Protein AF-A0A395YP16-F1 (afdb_monomer_lite)

Structure (mmCIF, N/CA/C/O backbone):
data_AF-A0A395YP16-F1
#
_entry.id   AF-A0A395YP16-F1
#
loop_
_atom_site.group_PDB
_atom_site.id
_atom_site.type_symbol
_atom_site.label_atom_id
_atom_site.label_alt_id
_atom_site.label_comp_id
_atom_site.label_asym_id
_atom_site.label_entity_id
_atom_s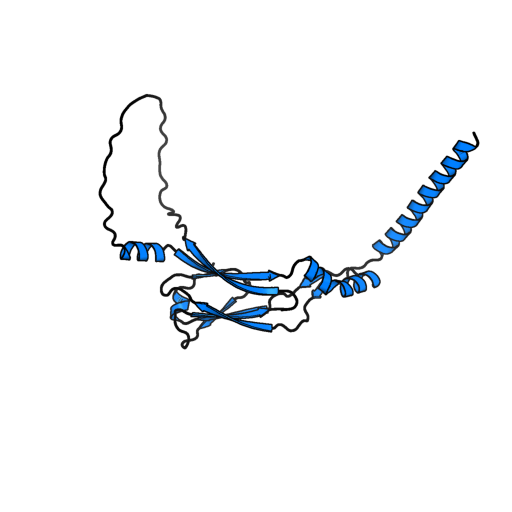ite.label_seq_id
_atom_site.pdbx_PDB_ins_code
_atom_site.Cartn_x
_atom_site.Cartn_y
_atom_site.Cartn_z
_atom_site.occupancy
_atom_site.B_iso_or_equiv
_atom_site.auth_seq_id
_atom_site.auth_comp_id
_atom_site.auth_asym_id
_atom_site.auth_atom_id
_atom_site.pdbx_PDB_model_num
ATOM 1 N N . MET A 1 1 ? -25.159 30.895 57.407 1.00 54.56 1 MET A N 1
ATOM 2 C CA . MET A 1 1 ? -24.993 29.422 57.426 1.00 54.56 1 MET A CA 1
ATOM 3 C C . MET A 1 1 ? -25.834 28.684 56.375 1.00 54.56 1 MET A C 1
ATOM 5 O O . MET A 1 1 ? -25.274 27.836 55.701 1.00 54.56 1 MET A O 1
ATOM 9 N N . LYS A 1 2 ? -27.115 29.026 56.134 1.00 61.47 2 LYS A N 1
ATOM 10 C CA . LYS A 1 2 ? -27.974 28.322 55.143 1.00 61.47 2 LYS A CA 1
ATOM 11 C C . LYS A 1 2 ? -27.458 28.297 53.686 1.00 61.47 2 LYS A C 1
ATOM 13 O O . LYS A 1 2 ? -27.645 27.297 53.008 1.00 61.47 2 LYS A O 1
ATOM 18 N N . LYS A 1 3 ? -26.783 29.354 53.208 1.00 63.97 3 LYS A N 1
ATOM 19 C CA . LYS A 1 3 ? -26.294 29.449 51.812 1.00 63.97 3 LYS A CA 1
ATOM 20 C C . LYS A 1 3 ? -25.174 28.446 51.475 1.00 63.97 3 LYS A C 1
ATOM 22 O O . LYS A 1 3 ? -25.151 27.916 50.372 1.00 63.97 3 LYS A O 1
ATOM 27 N N . TYR A 1 4 ? -24.292 28.145 52.430 1.00 78.38 4 TYR A N 1
ATOM 28 C CA . TYR A 1 4 ? -23.181 27.203 52.229 1.00 78.38 4 TYR A CA 1
ATOM 29 C C . TYR A 1 4 ? -23.637 25.739 52.238 1.00 78.38 4 TYR A C 1
ATOM 31 O O . TYR A 1 4 ? -23.080 24.929 51.509 1.00 78.38 4 TYR A O 1
ATOM 39 N N . GLY A 1 5 ? -24.696 25.412 52.990 1.00 82.44 5 GLY A N 1
ATOM 40 C CA . GLY A 1 5 ? -25.304 24.077 52.957 1.00 82.44 5 GLY A CA 1
ATOM 41 C C . GLY A 1 5 ? -25.955 23.753 51.609 1.00 82.44 5 GLY A C 1
ATOM 42 O O . GLY A 1 5 ? -25.817 22.639 51.120 1.00 82.44 5 GLY A O 1
ATOM 43 N N . ILE A 1 6 ? -26.596 24.741 50.971 1.00 85.38 6 ILE A N 1
ATOM 44 C CA . ILE A 1 6 ? -27.177 24.576 49.628 1.00 85.38 6 ILE A CA 1
ATOM 45 C C . ILE A 1 6 ? -26.069 24.354 48.586 1.00 85.38 6 ILE A C 1
ATOM 47 O O . ILE A 1 6 ? -26.180 23.444 47.773 1.00 85.38 6 ILE A O 1
ATOM 51 N N . MET A 1 7 ? -24.971 25.118 48.641 1.00 88.38 7 MET A N 1
ATOM 52 C CA . MET A 1 7 ? -23.831 24.923 47.730 1.00 88.38 7 MET A CA 1
ATOM 53 C C . MET A 1 7 ? -23.136 23.570 47.928 1.00 88.38 7 MET A C 1
ATOM 55 O O . MET A 1 7 ? -22.831 22.897 46.947 1.00 88.38 7 MET A O 1
ATOM 59 N N . ALA A 1 8 ? -22.937 23.135 49.176 1.00 89.00 8 ALA A N 1
ATOM 60 C CA . ALA A 1 8 ? -22.374 21.817 49.471 1.00 89.00 8 ALA A CA 1
ATOM 61 C C . ALA A 1 8 ? -23.270 20.677 48.956 1.00 89.00 8 ALA A C 1
ATOM 63 O O . ALA A 1 8 ? -22.765 19.698 48.413 1.00 89.00 8 ALA A O 1
ATOM 64 N N . ALA A 1 9 ? -24.594 20.822 49.068 1.00 90.31 9 ALA A N 1
ATOM 65 C CA . ALA A 1 9 ? -25.546 19.850 48.537 1.00 90.31 9 ALA A CA 1
ATOM 66 C C . ALA A 1 9 ? -25.518 19.781 47.000 1.00 90.31 9 ALA A C 1
ATOM 68 O O . ALA A 1 9 ? -25.504 18.686 46.443 1.00 90.31 9 ALA A O 1
ATOM 69 N N . VAL A 1 10 ? -25.452 20.927 46.310 1.00 92.38 10 VAL A N 1
ATOM 70 C CA . VAL A 1 10 ? -25.327 20.977 44.840 1.00 92.38 10 VAL A CA 1
ATOM 71 C C . VAL A 1 10 ? -24.003 20.359 44.378 1.00 92.38 10 VAL A C 1
ATOM 73 O O . VAL A 1 10 ? -23.989 19.588 43.422 1.00 92.38 10 VAL A O 1
ATOM 76 N N . PHE A 1 11 ? -22.902 20.629 45.084 1.00 91.81 11 PHE A N 1
ATOM 77 C CA . PHE A 1 11 ? -21.597 20.030 44.797 1.00 91.81 11 PHE A CA 1
ATOM 78 C C . PHE A 1 11 ? -21.602 18.504 44.979 1.00 91.81 11 PHE A C 1
ATOM 80 O O . PHE A 1 11 ? -21.163 17.772 44.092 1.00 91.81 11 PHE A O 1
ATOM 87 N N . ALA A 1 12 ? -22.155 18.013 46.092 1.00 90.00 12 ALA A N 1
ATOM 88 C CA . ALA A 1 12 ? -22.275 16.580 46.355 1.00 90.00 12 ALA A CA 1
ATOM 89 C C . ALA A 1 12 ? -23.179 15.873 45.330 1.00 90.00 12 ALA A C 1
ATOM 91 O O . ALA A 1 12 ? -22.850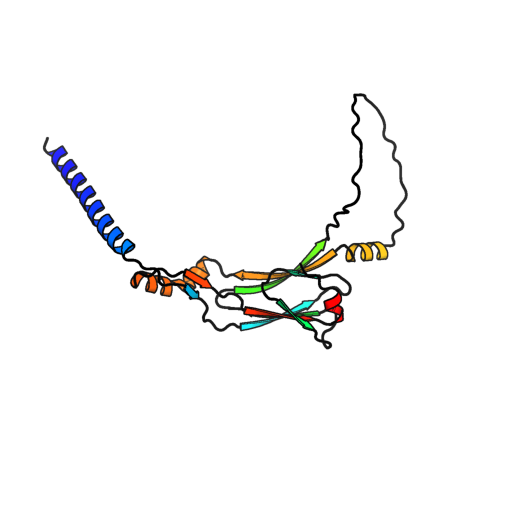 14.779 44.878 1.00 90.00 12 ALA A O 1
ATOM 92 N N . ALA A 1 13 ? -24.279 16.510 44.913 1.00 92.31 13 ALA A N 1
ATOM 93 C CA . ALA A 1 13 ? -25.136 15.997 43.846 1.00 92.31 13 ALA A CA 1
ATOM 94 C C . ALA A 1 13 ? -24.387 15.919 42.505 1.00 92.31 13 ALA A C 1
ATOM 96 O O . ALA A 1 13 ? -24.488 14.914 41.808 1.00 92.31 13 ALA A O 1
ATOM 97 N N . GLY A 1 14 ? -23.585 16.935 42.171 1.00 92.62 14 GLY A N 1
ATOM 98 C CA . GLY A 1 14 ? -22.733 16.922 40.980 1.00 92.62 14 GLY A CA 1
ATOM 99 C C . GLY A 1 14 ? -21.738 15.758 40.978 1.00 92.62 14 GLY A C 1
ATOM 100 O O . GLY A 1 14 ? -21.675 15.011 40.004 1.00 92.62 14 GLY A O 1
ATOM 101 N N . LEU A 1 15 ? -21.019 15.545 42.086 1.00 94.00 15 LEU A N 1
ATOM 102 C CA . LEU A 1 15 ? -20.099 14.409 42.233 1.00 94.00 15 LEU A CA 1
ATOM 103 C C . LEU A 1 15 ? -20.811 13.057 42.109 1.00 94.00 15 LEU A C 1
ATOM 105 O O . LEU A 1 15 ? -20.279 12.135 41.492 1.00 94.00 15 LEU A O 1
ATOM 109 N N . LEU A 1 16 ? -22.023 12.946 42.654 1.00 93.00 16 LEU A N 1
ATOM 110 C CA . LEU A 1 16 ? -22.832 11.737 42.547 1.00 93.00 16 LEU A CA 1
ATOM 111 C C . LEU A 1 16 ? -23.233 11.451 41.091 1.00 93.00 16 LEU A C 1
ATOM 113 O O . LEU A 1 16 ? -23.093 10.318 40.638 1.00 93.00 16 LEU A O 1
ATOM 117 N N . PHE A 1 17 ? -23.672 12.463 40.336 1.00 92.44 17 PHE A N 1
ATOM 118 C CA . PHE A 1 17 ? -24.022 12.288 38.923 1.00 92.44 17 PHE A CA 1
ATOM 119 C C . PHE A 1 17 ? -22.816 11.931 38.053 1.00 92.44 17 PHE A C 1
ATOM 121 O O . PHE A 1 17 ? -22.940 11.075 37.179 1.00 92.44 17 PHE A O 1
ATOM 128 N N . ILE A 1 18 ? -21.644 12.515 38.327 1.00 93.31 18 ILE A N 1
ATOM 129 C CA . ILE A 1 18 ? -20.394 12.122 37.662 1.00 93.31 18 ILE A CA 1
ATOM 130 C C . ILE A 1 18 ? -20.069 10.659 37.984 1.00 93.31 18 ILE A C 1
ATOM 132 O O . ILE A 1 18 ? -19.754 9.894 37.081 1.00 93.31 18 ILE A O 1
ATOM 136 N N . GLY A 1 19 ? -20.199 10.240 39.248 1.00 90.12 19 GLY A N 1
ATOM 137 C CA . GLY A 1 19 ? -19.952 8.856 39.659 1.00 90.12 19 GLY A CA 1
ATOM 138 C C . GLY A 1 19 ? -20.883 7.847 38.983 1.00 90.12 19 GLY A C 1
ATOM 139 O O . GLY A 1 19 ? -20.420 6.818 38.494 1.00 90.12 19 GLY A O 1
ATOM 140 N N . ILE A 1 20 ? -22.181 8.154 38.900 1.00 92.75 20 ILE A N 1
ATOM 141 C CA . ILE A 1 20 ? -23.169 7.298 38.224 1.00 92.75 20 ILE A CA 1
ATOM 142 C C . ILE A 1 20 ? -22.882 7.227 36.720 1.00 92.75 20 ILE A C 1
ATOM 144 O O . ILE A 1 20 ? -22.845 6.132 36.163 1.00 92.75 20 ILE A O 1
ATOM 148 N N . GLY A 1 21 ? -22.635 8.370 36.072 1.00 88.31 21 GLY A N 1
ATOM 149 C CA . GLY A 1 21 ? -22.316 8.420 34.644 1.00 88.31 21 GLY A CA 1
ATOM 150 C C . GLY A 1 21 ? -21.048 7.635 34.305 1.00 88.31 21 GLY A C 1
ATOM 151 O O . GLY A 1 21 ? -21.067 6.787 33.416 1.00 88.31 21 GLY A O 1
ATOM 152 N N . SER A 1 22 ? -19.975 7.846 35.071 1.00 88.25 22 SER A N 1
ATOM 153 C CA . SER A 1 22 ? -18.711 7.122 34.903 1.00 88.25 22 SER A CA 1
ATOM 154 C C . SER A 1 22 ? -18.855 5.622 35.166 1.00 88.25 22 SER A C 1
ATOM 156 O O . SER A 1 22 ? -18.270 4.823 34.442 1.00 88.25 22 SER A O 1
ATOM 158 N N . GLY A 1 23 ? -19.650 5.218 36.163 1.00 89.12 23 GLY A N 1
ATOM 159 C CA . GLY A 1 23 ? -19.902 3.806 36.459 1.00 89.12 23 GLY A CA 1
ATOM 160 C C . GLY A 1 23 ? -20.648 3.086 35.333 1.00 89.12 23 GLY A C 1
ATOM 161 O O . GLY A 1 23 ? -20.264 1.981 34.955 1.00 89.12 23 GLY A O 1
ATOM 162 N N . ILE A 1 24 ? -21.671 3.729 34.761 1.00 88.19 24 ILE A N 1
ATOM 163 C CA . ILE A 1 24 ? -22.418 3.191 33.614 1.00 88.19 24 ILE A CA 1
ATOM 164 C C . ILE A 1 24 ? -21.507 3.098 32.386 1.00 88.19 24 ILE A C 1
ATOM 166 O O . ILE A 1 24 ? -21.430 2.037 31.773 1.00 88.19 24 ILE A O 1
ATOM 170 N N . ALA A 1 25 ? -20.755 4.158 32.076 1.00 85.75 25 ALA A N 1
ATOM 171 C CA . ALA A 1 25 ? -19.824 4.161 30.948 1.00 85.75 25 ALA A CA 1
ATOM 172 C C . ALA A 1 25 ? -18.741 3.076 31.086 1.00 85.75 25 ALA A C 1
ATOM 174 O O . ALA A 1 25 ? -18.430 2.379 30.122 1.00 85.75 25 ALA A O 1
ATOM 175 N N . PHE A 1 26 ? -18.199 2.881 32.293 1.00 87.12 26 PHE A N 1
ATOM 176 C CA . PHE A 1 26 ? -17.221 1.827 32.562 1.00 87.12 26 PHE A CA 1
ATOM 177 C C . PHE A 1 26 ? -17.821 0.424 32.397 1.00 87.12 26 PHE A C 1
ATOM 179 O O . PHE A 1 26 ? -17.192 -0.451 31.801 1.00 87.12 26 PHE A O 1
ATOM 186 N N . ALA A 1 27 ? -19.045 0.198 32.880 1.00 87.06 27 ALA A N 1
ATOM 187 C CA . ALA A 1 27 ? -19.738 -1.077 32.706 1.00 87.06 27 ALA A CA 1
ATOM 188 C C . ALA A 1 27 ? -20.039 -1.373 31.225 1.00 87.06 27 ALA A C 1
ATOM 190 O O . ALA A 1 27 ? -19.884 -2.508 30.778 1.00 87.06 27 ALA A O 1
ATOM 191 N N . GLU A 1 28 ? -20.417 -0.360 30.443 1.00 84.75 28 GLU A N 1
ATOM 192 C CA . GLU A 1 28 ? -20.638 -0.518 29.005 1.00 84.75 28 GLU A CA 1
ATOM 193 C C . GLU A 1 28 ? -19.336 -0.793 28.254 1.00 84.75 28 GLU A C 1
ATOM 195 O O . GLU A 1 28 ? -19.279 -1.751 27.486 1.00 84.75 28 GLU A O 1
ATOM 200 N N . PHE A 1 29 ? -18.276 -0.024 28.508 1.00 83.44 29 PHE A N 1
ATOM 201 C CA . PHE A 1 29 ? -16.994 -0.198 27.823 1.00 83.44 29 PHE A CA 1
ATOM 202 C C . PHE A 1 29 ? -16.303 -1.521 28.188 1.00 83.44 29 PHE A C 1
ATOM 204 O O . PHE A 1 29 ? -15.783 -2.209 27.316 1.00 83.44 29 PHE A O 1
ATOM 211 N N . SER A 1 30 ? -16.350 -1.936 29.459 1.00 85.12 30 SER A N 1
ATOM 212 C CA . SER A 1 30 ? -15.769 -3.219 29.899 1.00 85.12 30 SER A CA 1
ATOM 213 C C . SER A 1 30 ? -16.495 -4.448 29.347 1.00 85.12 30 SER A C 1
ATOM 215 O O . SER A 1 30 ? -15.933 -5.540 29.353 1.00 85.12 30 SER A O 1
ATOM 217 N N . SER A 1 31 ? -17.723 -4.282 28.846 1.00 87.31 31 SER A N 1
ATOM 218 C CA . SER A 1 31 ? -18.476 -5.361 28.203 1.00 87.31 31 SER A CA 1
ATOM 219 C C . SER A 1 31 ? -18.080 -5.611 26.745 1.00 87.31 31 SER A C 1
ATOM 221 O O . SER A 1 31 ? -18.588 -6.556 26.137 1.00 87.31 31 SER A O 1
ATOM 223 N N . PHE A 1 32 ? -17.192 -4.787 26.175 1.00 90.50 32 PHE A N 1
ATOM 224 C CA . PHE A 1 32 ? -16.699 -5.011 24.824 1.00 90.50 32 PHE A CA 1
ATOM 225 C C . PHE A 1 32 ? -15.827 -6.262 24.759 1.00 90.50 32 PHE A C 1
ATOM 227 O O . PHE A 1 32 ? -15.012 -6.538 25.637 1.00 90.50 32 PHE A O 1
ATOM 234 N N . THR A 1 33 ? -15.987 -7.008 23.675 1.00 91.06 33 THR A N 1
ATOM 235 C CA . THR A 1 33 ? -15.194 -8.204 23.390 1.00 91.06 33 THR A CA 1
ATOM 236 C C . THR A 1 33 ? -14.433 -8.033 22.087 1.00 91.06 33 THR A C 1
ATOM 238 O O . THR A 1 33 ? -14.843 -7.281 21.201 1.00 91.06 33 THR A O 1
ATOM 241 N N . TYR A 1 34 ? -13.302 -8.721 21.963 1.00 87.00 34 TYR A N 1
ATOM 242 C CA . TYR A 1 34 ? -12.580 -8.751 20.700 1.00 87.00 34 TYR A CA 1
ATOM 243 C C . TYR A 1 34 ? -13.320 -9.655 19.709 1.00 87.00 34 TYR A C 1
ATOM 245 O O . TYR A 1 34 ? -13.587 -10.822 19.998 1.00 87.00 34 TYR A O 1
ATOM 253 N N . GLY A 1 35 ? -13.680 -9.094 18.557 1.00 83.81 35 GLY A N 1
ATOM 254 C CA . GLY A 1 35 ? -14.432 -9.758 17.497 1.00 83.81 35 GLY A CA 1
ATOM 255 C C . GLY A 1 35 ? -13.568 -10.570 16.529 1.00 83.81 35 GLY A C 1
ATOM 256 O O . GLY A 1 35 ? -14.119 -11.311 15.720 1.00 83.81 35 GLY A O 1
ATOM 257 N N . GLY A 1 36 ? -12.238 -10.471 16.627 1.00 85.69 36 GLY A N 1
ATOM 258 C CA . GLY A 1 36 ? -11.302 -11.091 15.690 1.00 85.69 36 GLY A CA 1
ATOM 259 C C . GLY A 1 36 ? -10.828 -10.130 14.600 1.00 85.69 36 GLY A C 1
ATOM 260 O O . GLY A 1 36 ? -11.028 -8.916 14.692 1.00 85.69 36 GLY A O 1
ATOM 261 N N . LYS A 1 37 ? -10.198 -10.697 13.568 1.00 81.38 37 LYS A N 1
ATOM 262 C CA . LYS A 1 37 ? -9.834 -9.976 12.346 1.00 81.38 37 LYS A CA 1
ATOM 263 C C . LYS A 1 37 ? -11.044 -9.879 11.424 1.00 81.38 37 LYS A C 1
ATOM 265 O O . LYS A 1 37 ? -11.690 -10.894 11.168 1.00 81.38 37 LYS A O 1
ATOM 270 N N . SER A 1 38 ? -11.325 -8.679 10.936 1.00 74.00 38 SER A N 1
ATOM 271 C CA . SER A 1 38 ? -12.277 -8.426 9.860 1.00 74.00 38 SER A CA 1
ATOM 272 C C . SER A 1 38 ? -11.511 -7.845 8.678 1.00 74.00 38 SER A C 1
ATOM 274 O O . SER A 1 38 ? -10.870 -6.803 8.801 1.00 74.00 38 SER A O 1
ATOM 276 N N . THR A 1 39 ? -11.548 -8.536 7.544 1.00 66.38 39 THR A N 1
ATOM 277 C CA . THR A 1 39 ? -10.986 -8.040 6.287 1.00 66.38 39 THR A CA 1
ATOM 278 C C . THR A 1 39 ? -12.019 -7.150 5.607 1.00 66.38 39 THR A C 1
ATOM 280 O O . THR A 1 39 ? -13.102 -7.609 5.234 1.00 66.38 39 THR A O 1
ATOM 283 N N . PHE A 1 40 ? -11.684 -5.876 5.459 1.00 64.94 40 PHE A N 1
ATOM 284 C CA . PHE A 1 40 ? -12.432 -4.908 4.677 1.00 64.94 40 PHE A CA 1
ATOM 285 C C . PHE A 1 40 ? -11.920 -4.897 3.248 1.00 64.94 40 PHE A C 1
ATOM 287 O O . PHE A 1 40 ? -10.728 -5.045 2.994 1.00 64.94 40 PHE A O 1
ATOM 294 N N . GLY A 1 41 ? -12.847 -4.739 2.309 1.00 54.22 41 GLY A N 1
ATOM 295 C CA . GLY A 1 41 ? -12.534 -4.869 0.893 1.00 54.22 41 GLY A CA 1
ATOM 296 C C . GLY A 1 41 ? -12.791 -6.249 0.308 1.00 54.22 41 GLY A C 1
ATOM 297 O O . GLY A 1 41 ? -12.123 -6.627 -0.639 1.00 54.22 41 GLY A O 1
ATOM 298 N N . ASN A 1 42 ? -13.876 -6.917 0.718 1.00 53.03 42 ASN A N 1
ATOM 299 C CA . ASN A 1 42 ? -14.558 -7.935 -0.112 1.00 53.03 42 ASN A CA 1
ATOM 300 C C . ASN A 1 42 ? -15.060 -7.383 -1.481 1.00 53.03 42 ASN A C 1
ATOM 302 O O . ASN A 1 42 ? -15.885 -8.012 -2.146 1.00 53.03 42 ASN A O 1
ATOM 306 N N . GLY A 1 43 ? -14.630 -6.180 -1.868 1.00 59.97 43 GLY A N 1
ATOM 307 C CA . GLY A 1 43 ? -14.961 -5.502 -3.108 1.00 59.97 43 GLY A CA 1
ATOM 308 C C . GLY A 1 43 ? -14.170 -6.117 -4.248 1.00 59.97 43 GLY A C 1
ATOM 309 O O . GLY A 1 43 ? -12.997 -6.439 -4.094 1.00 59.97 43 GLY A O 1
ATOM 310 N N . GLN A 1 44 ? -14.852 -6.324 -5.371 1.00 69.56 44 GLN A N 1
ATOM 311 C CA . GLN A 1 44 ? -14.274 -6.864 -6.595 1.00 69.56 44 GLN A CA 1
ATOM 312 C C . GLN A 1 44 ? -12.930 -6.196 -6.885 1.00 69.56 44 GLN A C 1
ATOM 314 O O . GLN A 1 44 ? -12.877 -4.996 -7.144 1.00 69.56 44 GLN A O 1
ATOM 319 N N . MET A 1 45 ? -11.864 -6.988 -6.845 1.00 84.88 45 MET A N 1
ATOM 320 C CA . MET A 1 45 ? -10.579 -6.544 -7.347 1.00 84.88 45 MET A CA 1
ATOM 321 C C . MET A 1 45 ? -10.713 -6.298 -8.847 1.00 84.88 45 MET A C 1
ATOM 323 O O . MET A 1 45 ? -11.286 -7.111 -9.581 1.00 84.88 45 MET A O 1
ATOM 327 N N . GLU A 1 46 ? -10.199 -5.164 -9.296 1.00 88.69 46 GLU A N 1
ATOM 328 C CA . GLU A 1 46 ? -10.146 -4.812 -10.704 1.00 88.69 46 GLU A CA 1
ATOM 329 C C . GLU A 1 46 ? -8.711 -4.915 -11.201 1.00 88.69 46 GLU A C 1
ATOM 331 O O . GLU A 1 46 ? -7.762 -4.561 -10.503 1.00 88.69 46 GLU A O 1
ATOM 336 N N . VAL A 1 47 ? -8.551 -5.394 -12.433 1.00 91.44 47 VAL A N 1
ATOM 337 C CA . VAL A 1 47 ? -7.255 -5.413 -13.110 1.00 91.44 47 VAL A CA 1
ATOM 338 C C . VAL A 1 47 ? -7.166 -4.188 -14.002 1.00 91.44 47 VAL A C 1
ATOM 340 O O . VAL A 1 47 ? -7.981 -4.011 -14.911 1.00 91.44 47 VAL A O 1
ATOM 343 N N . ARG A 1 48 ? -6.145 -3.362 -13.779 1.00 90.56 48 ARG A N 1
ATOM 344 C CA . ARG A 1 48 ? -5.816 -2.236 -14.654 1.00 90.56 48 ARG A CA 1
ATOM 345 C C . ARG A 1 48 ? -4.464 -2.440 -15.303 1.00 90.56 48 ARG A C 1
ATOM 347 O O . ARG A 1 48 ? -3.497 -2.842 -14.662 1.00 90.56 48 ARG A O 1
ATOM 354 N N . ARG A 1 49 ? -4.432 -2.132 -16.597 1.00 92.56 49 ARG A N 1
ATOM 355 C CA . ARG A 1 49 ? -3.256 -2.242 -17.449 1.00 92.56 49 ARG A CA 1
ATOM 356 C C . ARG A 1 49 ? -2.637 -0.866 -17.670 1.00 92.56 49 ARG A C 1
ATOM 358 O O . ARG A 1 49 ? -3.346 0.067 -18.048 1.00 92.56 49 ARG A O 1
ATOM 365 N N . PHE A 1 50 ? -1.333 -0.762 -17.452 1.00 90.19 50 PHE A N 1
ATOM 366 C CA . PHE A 1 50 ? -0.521 0.414 -17.745 1.00 90.19 50 PHE A CA 1
ATOM 367 C C . PHE A 1 50 ? 0.548 0.039 -18.763 1.00 90.19 50 PHE A C 1
ATOM 369 O O . PHE A 1 50 ? 1.138 -1.036 -18.676 1.00 90.19 50 PHE A O 1
ATOM 376 N N . GLU A 1 51 ? 0.786 0.922 -19.722 1.00 93.31 51 GLU A N 1
ATOM 377 C CA . GLU A 1 51 ? 1.855 0.781 -20.705 1.00 93.31 51 GLU A CA 1
ATOM 378 C C . GLU A 1 51 ? 2.838 1.919 -20.477 1.00 93.31 51 GLU A C 1
ATOM 380 O O . GLU A 1 51 ? 2.451 3.084 -20.541 1.00 93.31 51 GLU A O 1
ATOM 385 N N . GLU A 1 52 ? 4.087 1.574 -20.191 1.00 91.75 52 GLU A N 1
ATOM 386 C CA . GLU A 1 52 ? 5.143 2.537 -19.899 1.00 91.75 52 GLU A CA 1
ATOM 387 C C . GLU A 1 52 ? 6.339 2.306 -20.817 1.00 91.75 52 GLU A C 1
ATOM 389 O O . GLU A 1 52 ? 6.692 1.171 -21.155 1.00 91.75 52 GLU A O 1
ATOM 394 N N . GLU A 1 53 ? 6.974 3.404 -21.213 1.00 91.75 53 GLU A N 1
ATOM 395 C CA . GLU A 1 53 ? 8.171 3.383 -22.046 1.00 91.75 53 GLU A CA 1
ATOM 396 C C . GLU A 1 53 ? 9.428 3.407 -21.172 1.00 91.75 53 GLU A C 1
ATOM 398 O O . GLU A 1 53 ? 9.555 4.196 -20.226 1.00 91.75 53 GLU A O 1
ATOM 403 N N . ARG A 1 54 ? 10.402 2.571 -21.521 1.00 88.12 54 ARG A N 1
ATOM 404 C CA . ARG A 1 54 ? 11.727 2.538 -20.905 1.00 88.12 54 ARG A CA 1
ATOM 405 C C . ARG A 1 54 ? 12.794 2.975 -21.894 1.00 88.12 54 ARG A C 1
ATOM 407 O O . ARG A 1 54 ? 12.640 2.813 -23.103 1.00 88.12 54 ARG A O 1
ATOM 414 N N . THR A 1 55 ? 13.900 3.479 -21.372 1.00 86.38 55 THR A N 1
ATOM 415 C CA . THR A 1 55 ? 15.071 3.774 -22.198 1.00 86.38 55 THR A CA 1
ATOM 416 C C . THR A 1 55 ? 15.783 2.458 -22.543 1.00 86.38 55 THR A C 1
ATOM 418 O O . THR A 1 55 ? 16.182 1.731 -21.629 1.00 86.38 55 THR A O 1
ATOM 421 N N . PRO A 1 56 ? 15.945 2.102 -23.834 1.00 81.62 56 PRO A N 1
ATOM 422 C CA . PRO A 1 56 ? 16.722 0.930 -24.230 1.00 81.62 56 PRO A CA 1
ATOM 423 C C . PRO A 1 56 ? 18.154 1.005 -23.699 1.00 81.62 56 PRO A C 1
ATOM 425 O O . PRO A 1 56 ? 18.710 2.091 -23.554 1.00 81.62 56 PRO A O 1
ATOM 428 N N . ASP A 1 57 ? 18.746 -0.153 -23.415 1.00 82.19 57 ASP A N 1
ATOM 429 C CA . ASP A 1 57 ? 20.127 -0.295 -22.933 1.00 82.19 57 ASP A CA 1
ATOM 430 C C . ASP A 1 57 ? 20.448 0.377 -21.582 1.00 82.19 57 ASP A C 1
ATOM 432 O O . ASP A 1 57 ? 21.595 0.346 -21.134 1.00 82.19 57 ASP A O 1
ATOM 436 N N . MET A 1 58 ? 19.444 0.938 -20.905 1.00 83.88 58 MET A N 1
ATOM 437 C CA . MET A 1 58 ? 19.561 1.506 -19.568 1.00 83.88 58 MET A CA 1
ATOM 438 C C . MET A 1 58 ? 19.081 0.498 -18.526 1.00 83.88 58 MET A C 1
ATOM 440 O O . MET A 1 58 ? 18.054 -0.164 -18.703 1.00 83.88 58 MET A O 1
ATOM 444 N N . ALA A 1 59 ? 19.822 0.375 -17.424 1.00 86.88 59 ALA A N 1
ATOM 445 C CA . ALA A 1 59 ? 19.370 -0.426 -16.297 1.00 86.88 59 ALA A CA 1
ATOM 446 C C . ALA A 1 59 ? 18.089 0.166 -15.702 1.00 86.88 59 ALA A C 1
ATOM 448 O O . ALA A 1 59 ? 17.928 1.385 -15.646 1.00 86.88 59 ALA A O 1
ATOM 449 N N . PHE A 1 60 ? 17.196 -0.691 -15.220 1.00 90.44 60 PHE A N 1
ATOM 450 C CA . PHE A 1 60 ? 15.991 -0.240 -14.540 1.00 90.44 60 PHE A CA 1
ATOM 451 C C . PHE A 1 60 ? 15.628 -1.159 -13.381 1.00 90.44 60 PHE A C 1
ATOM 453 O O . PHE A 1 60 ? 16.029 -2.326 -13.325 1.00 90.44 60 PHE A O 1
ATOM 460 N N . ARG A 1 61 ? 14.835 -0.627 -12.457 1.00 88.50 61 ARG A N 1
ATOM 461 C CA . ARG A 1 61 ? 14.279 -1.379 -11.337 1.00 88.50 61 ARG A CA 1
ATOM 462 C C . ARG A 1 61 ? 12.796 -1.093 -11.162 1.00 88.50 61 ARG A C 1
ATOM 464 O O . ARG A 1 61 ? 12.304 -0.007 -11.474 1.00 88.50 61 ARG A O 1
ATOM 471 N N . LEU A 1 62 ? 12.105 -2.090 -10.627 1.00 87.94 62 LEU A N 1
ATOM 472 C CA . LEU A 1 62 ? 10.716 -1.987 -10.205 1.00 87.94 62 LEU A CA 1
ATOM 473 C C . LEU A 1 62 ? 10.719 -1.733 -8.701 1.00 87.94 62 LEU A C 1
ATOM 475 O O . LEU A 1 62 ? 11.147 -2.596 -7.936 1.00 87.94 62 LEU A O 1
ATOM 479 N N . ASP A 1 63 ? 10.306 -0.538 -8.290 1.00 83.50 63 ASP A N 1
ATOM 480 C CA . ASP A 1 63 ? 10.289 -0.153 -6.883 1.00 83.50 63 ASP A CA 1
ATOM 481 C C . ASP A 1 63 ? 8.872 -0.212 -6.317 1.00 83.50 63 ASP A C 1
ATOM 483 O O . ASP A 1 63 ? 7.901 0.187 -6.963 1.00 83.50 63 ASP A O 1
ATOM 487 N N . ARG A 1 64 ? 8.804 -0.684 -5.069 1.00 67.62 64 ARG A N 1
ATOM 488 C CA . ARG A 1 64 ? 7.604 -0.764 -4.236 1.00 67.62 64 ARG A CA 1
ATOM 489 C C . ARG A 1 64 ? 6.458 -1.586 -4.840 1.00 67.62 64 ARG A C 1
ATOM 491 O O . ARG A 1 64 ? 5.536 -1.051 -5.430 1.00 67.62 64 ARG A O 1
ATOM 498 N N . TYR A 1 65 ? 6.470 -2.891 -4.573 1.00 63.38 65 TYR A N 1
ATOM 499 C CA . TYR A 1 65 ? 5.273 -3.728 -4.406 1.00 63.38 65 TYR A CA 1
ATOM 500 C C . TYR A 1 65 ? 5.696 -5.093 -3.847 1.00 63.38 65 TYR A C 1
ATOM 502 O O . TYR A 1 65 ? 6.725 -5.635 -4.253 1.00 63.38 65 TYR A O 1
ATOM 510 N N . ARG A 1 66 ? 4.934 -5.679 -2.916 1.00 61.78 66 ARG A N 1
ATOM 511 C CA . ARG A 1 66 ? 5.185 -7.064 -2.476 1.00 61.78 66 ARG A CA 1
ATOM 512 C C . ARG A 1 66 ? 4.544 -8.014 -3.490 1.00 61.78 66 ARG A C 1
ATOM 514 O O . ARG A 1 66 ? 3.351 -7.911 -3.727 1.00 61.78 66 ARG A O 1
ATOM 521 N N . ASN A 1 67 ? 5.315 -8.967 -4.018 1.00 70.12 67 ASN A N 1
ATOM 522 C CA . ASN A 1 67 ? 4.878 -9.987 -4.992 1.00 70.12 67 ASN A CA 1
ATOM 523 C C . ASN A 1 67 ? 4.662 -9.451 -6.422 1.00 70.12 67 ASN A C 1
ATOM 525 O O . ASN A 1 67 ? 3.543 -9.409 -6.933 1.00 70.12 67 ASN A O 1
ATOM 529 N N . ILE A 1 68 ? 5.759 -9.052 -7.068 1.00 83.31 68 ILE A N 1
ATOM 530 C CA . ILE A 1 68 ? 5.798 -8.758 -8.506 1.00 83.31 68 ILE A CA 1
ATOM 531 C C . ILE A 1 68 ? 6.082 -10.054 -9.262 1.00 83.31 68 ILE A C 1
ATOM 533 O O . ILE A 1 68 ? 7.144 -10.647 -9.072 1.00 83.31 68 ILE A O 1
ATOM 537 N N . ASP A 1 69 ? 5.184 -10.446 -10.161 1.00 89.50 69 ASP A N 1
ATOM 538 C CA . ASP A 1 69 ? 5.451 -11.513 -11.122 1.00 89.50 69 ASP A CA 1
ATOM 539 C C . ASP A 1 69 ? 5.940 -10.917 -12.442 1.00 89.50 69 ASP A C 1
ATOM 541 O O . ASP A 1 69 ? 5.237 -10.154 -13.101 1.00 89.50 69 ASP A O 1
ATOM 545 N N . VAL A 1 70 ? 7.158 -11.273 -12.843 1.00 89.56 70 VAL A N 1
ATOM 546 C CA . VAL A 1 70 ? 7.737 -10.848 -14.122 1.00 89.56 70 VAL A CA 1
ATOM 547 C C . VAL A 1 70 ? 7.493 -11.927 -15.171 1.00 89.56 70 VAL A C 1
ATOM 549 O O . VAL A 1 70 ? 7.910 -13.074 -14.998 1.00 89.56 70 VAL A O 1
ATOM 552 N N . VAL A 1 71 ? 6.844 -11.549 -16.270 1.00 92.75 71 VAL A N 1
ATOM 553 C CA . VAL A 1 71 ? 6.524 -12.424 -17.400 1.00 92.75 71 VAL A CA 1
ATOM 554 C C . VAL A 1 71 ? 7.260 -11.933 -18.641 1.00 92.75 71 VAL A C 1
ATOM 556 O O . VAL A 1 71 ? 7.223 -10.755 -18.986 1.00 92.75 71 VAL A O 1
ATOM 559 N N . GLU A 1 72 ? 7.942 -12.850 -19.319 1.00 92.00 72 GLU A N 1
ATOM 560 C CA . GLU A 1 72 ? 8.598 -12.561 -20.591 1.00 92.00 72 GLU A CA 1
ATOM 561 C C . GLU A 1 72 ? 7.594 -12.697 -21.742 1.00 92.00 72 GLU A C 1
ATOM 563 O O . GLU A 1 72 ? 6.908 -13.714 -21.851 1.00 92.00 72 GLU A O 1
ATOM 568 N N . ASP A 1 73 ? 7.518 -11.686 -22.604 1.00 91.81 73 ASP A N 1
ATOM 569 C CA . ASP A 1 73 ? 6.719 -11.698 -23.830 1.00 91.81 73 ASP A CA 1
ATOM 570 C C . ASP A 1 73 ? 7.604 -11.311 -25.020 1.00 91.81 73 ASP A C 1
ATOM 572 O O . ASP A 1 73 ? 8.048 -10.169 -25.150 1.00 91.81 73 ASP A O 1
ATOM 576 N N . GLU A 1 74 ? 7.866 -12.279 -25.900 1.00 90.19 74 GLU A N 1
ATOM 577 C CA . GLU A 1 74 ? 8.690 -12.100 -27.103 1.00 90.19 74 GLU A CA 1
ATOM 578 C C . GLU A 1 74 ? 8.079 -11.110 -28.109 1.00 90.19 74 GLU A C 1
ATOM 580 O O . GLU A 1 74 ? 8.788 -10.599 -28.975 1.00 90.19 74 GLU A O 1
ATOM 585 N N . ASN A 1 75 ? 6.777 -10.821 -28.006 1.00 89.50 75 ASN A N 1
ATOM 586 C CA . ASN A 1 75 ? 6.087 -9.897 -28.907 1.00 89.50 75 ASN A CA 1
ATOM 587 C C . ASN A 1 75 ? 6.187 -8.436 -28.453 1.00 89.50 75 ASN A C 1
ATOM 589 O O . ASN A 1 75 ? 5.791 -7.540 -29.206 1.00 89.50 75 ASN A O 1
ATOM 593 N N . LEU A 1 76 ? 6.680 -8.180 -27.238 1.00 89.06 76 LEU A N 1
ATOM 594 C CA . LEU A 1 76 ? 6.860 -6.824 -26.737 1.00 89.06 76 LEU A CA 1
ATOM 595 C C . LEU A 1 76 ? 8.199 -6.246 -27.201 1.00 89.06 76 LEU A C 1
ATOM 597 O O . LEU A 1 76 ? 9.228 -6.924 -27.144 1.00 89.06 76 LEU A O 1
ATOM 601 N N . PRO A 1 77 ? 8.219 -4.981 -27.649 1.00 88.81 77 PRO A N 1
ATOM 602 C CA . PRO A 1 77 ? 9.467 -4.323 -27.985 1.00 88.81 77 PRO A CA 1
ATOM 603 C C . PRO A 1 77 ? 10.265 -4.022 -26.706 1.00 88.81 77 PRO A C 1
ATOM 605 O O . PRO A 1 77 ? 9.712 -3.856 -25.618 1.00 88.81 77 PRO A O 1
ATOM 608 N N . ALA A 1 78 ? 11.592 -3.972 -26.830 1.00 88.06 78 ALA A N 1
ATOM 609 C CA . ALA A 1 78 ? 12.498 -3.833 -25.689 1.00 88.06 78 ALA A CA 1
ATOM 610 C C . ALA A 1 78 ? 12.458 -2.458 -25.006 1.00 88.06 78 ALA A C 1
ATOM 612 O O . ALA A 1 78 ? 13.107 -2.276 -23.983 1.00 88.06 78 ALA A O 1
ATOM 613 N N . ASP A 1 79 ? 11.726 -1.497 -25.553 1.00 89.75 79 ASP A N 1
ATOM 614 C CA . ASP A 1 79 ? 11.489 -0.164 -25.004 1.00 89.75 79 ASP A CA 1
ATOM 615 C C . ASP A 1 79 ? 10.150 -0.059 -24.255 1.00 89.75 79 ASP A C 1
ATOM 617 O O . ASP A 1 79 ? 9.820 1.017 -23.766 1.00 89.75 79 ASP A O 1
ATOM 621 N N . LYS A 1 80 ? 9.379 -1.149 -24.123 1.00 91.38 80 LYS A N 1
ATOM 622 C CA . LYS A 1 80 ? 8.068 -1.129 -23.460 1.00 91.38 80 LYS A CA 1
ATOM 623 C C . LYS A 1 80 ? 7.954 -2.106 -22.304 1.00 91.38 80 LYS A C 1
ATOM 625 O O . LYS A 1 80 ? 8.429 -3.239 -22.364 1.00 91.38 80 LYS A O 1
ATOM 630 N N . LEU A 1 81 ? 7.241 -1.658 -21.277 1.00 91.19 81 LEU A N 1
ATOM 631 C CA . LEU A 1 81 ? 6.818 -2.444 -20.127 1.00 91.19 81 LEU A CA 1
ATOM 632 C C . LEU A 1 81 ? 5.299 -2.361 -20.000 1.00 91.19 81 LEU A C 1
ATOM 634 O O . LEU A 1 81 ? 4.709 -1.290 -20.153 1.00 91.19 81 LEU A O 1
ATOM 638 N N . ILE A 1 82 ? 4.663 -3.492 -19.706 1.00 93.12 82 ILE A N 1
ATOM 639 C CA . ILE A 1 82 ? 3.223 -3.547 -19.458 1.00 93.12 82 ILE A CA 1
ATOM 640 C C . ILE A 1 82 ? 2.989 -4.022 -18.036 1.00 93.12 82 ILE A C 1
ATOM 642 O O . ILE A 1 82 ? 3.416 -5.111 -17.668 1.00 93.12 82 ILE A O 1
ATOM 646 N N . PHE A 1 83 ? 2.273 -3.226 -17.255 1.00 91.31 83 PHE A N 1
ATOM 647 C CA . PHE A 1 83 ? 1.929 -3.540 -15.877 1.00 91.31 83 PHE A CA 1
ATOM 648 C C . PHE A 1 83 ? 0.452 -3.893 -15.801 1.00 91.31 83 PHE A C 1
ATOM 650 O O . PHE A 1 83 ? -0.399 -3.075 -16.139 1.00 91.31 83 PHE A O 1
ATOM 657 N N . GLU A 1 84 ? 0.140 -5.094 -15.335 1.00 92.44 84 GLU A N 1
ATOM 658 C CA . GLU A 1 84 ? -1.208 -5.496 -14.951 1.00 92.44 84 GLU A CA 1
ATOM 659 C C . GLU A 1 84 ? -1.277 -5.541 -13.429 1.00 92.44 84 GLU A C 1
ATOM 661 O O . GLU A 1 84 ? -0.630 -6.368 -12.786 1.00 92.44 84 GLU A O 1
ATOM 666 N N . ILE A 1 85 ? -2.035 -4.607 -12.860 1.00 90.12 85 ILE A N 1
ATOM 667 C CA . ILE A 1 85 ? -2.159 -4.414 -11.418 1.00 90.12 85 ILE A CA 1
ATOM 668 C C . ILE A 1 85 ? -3.584 -4.770 -11.021 1.00 90.12 85 ILE A C 1
ATOM 670 O O . ILE A 1 85 ? -4.533 -4.142 -11.491 1.00 90.12 85 ILE A O 1
ATOM 674 N N . GLU A 1 86 ? -3.724 -5.770 -10.160 1.00 89.88 86 GLU A N 1
ATOM 675 C CA . GLU A 1 86 ? -4.972 -6.092 -9.480 1.00 89.88 86 GLU A CA 1
ATOM 676 C C . GLU A 1 86 ? -5.093 -5.239 -8.210 1.00 89.88 86 GLU A C 1
ATOM 678 O O . GLU A 1 86 ? -4.228 -5.289 -7.333 1.00 89.88 86 GLU A O 1
ATOM 683 N N . TYR A 1 87 ? -6.146 -4.432 -8.101 1.00 87.25 87 TYR A N 1
ATOM 684 C CA . TYR A 1 87 ? -6.327 -3.490 -6.994 1.00 87.25 87 TYR A CA 1
ATOM 685 C C . TYR A 1 87 ? -7.797 -3.321 -6.625 1.00 87.25 87 TYR A C 1
ATOM 687 O O . TYR A 1 87 ? -8.693 -3.630 -7.412 1.00 87.25 87 TYR A O 1
ATOM 695 N N . ASN A 1 88 ? -8.042 -2.786 -5.431 1.00 85.00 88 ASN A N 1
ATOM 696 C CA . ASN A 1 88 ? -9.382 -2.444 -4.985 1.00 85.00 88 ASN A CA 1
ATOM 697 C C . ASN A 1 88 ? -9.697 -0.957 -5.278 1.00 85.00 88 ASN A C 1
ATOM 699 O O . ASN A 1 88 ? -9.217 -0.079 -4.547 1.00 85.00 88 ASN A O 1
ATOM 703 N N . PRO A 1 89 ? -10.529 -0.639 -6.294 1.00 82.44 89 PRO A N 1
ATOM 704 C CA . PRO A 1 89 ? -10.854 0.746 -6.661 1.00 82.44 89 PRO A CA 1
ATOM 705 C C . PRO A 1 89 ? -11.659 1.490 -5.583 1.00 82.44 89 PRO A C 1
ATOM 707 O O . PRO A 1 89 ? -11.775 2.722 -5.603 1.00 82.44 89 PRO A O 1
ATOM 710 N N . GLU A 1 90 ? -12.225 0.768 -4.613 1.00 78.25 90 GLU A N 1
ATOM 711 C CA . GLU A 1 90 ? -12.892 1.374 -3.467 1.00 78.25 90 GLU A CA 1
ATOM 712 C C . GLU A 1 90 ? -11.901 2.147 -2.588 1.00 78.25 90 GLU A C 1
ATOM 714 O O . GLU A 1 90 ? -12.276 3.188 -2.047 1.00 78.25 90 GLU A O 1
ATOM 719 N N . PHE A 1 91 ? -10.635 1.720 -2.517 1.00 76.75 91 PHE A N 1
ATOM 720 C CA . PHE A 1 91 ? -9.670 2.239 -1.543 1.00 76.75 91 PHE A CA 1
ATOM 721 C C . PHE A 1 91 ? -8.408 2.853 -2.146 1.00 76.75 91 PHE A C 1
ATOM 723 O O . PHE A 1 91 ? -7.813 3.731 -1.517 1.00 76.75 91 PHE A O 1
ATOM 730 N N . VAL A 1 92 ? -7.994 2.431 -3.342 1.00 81.44 92 VAL A N 1
ATOM 731 C CA . VAL A 1 92 ? -6.743 2.894 -3.948 1.00 81.44 92 VAL A CA 1
ATOM 732 C C . VAL A 1 92 ? -6.875 3.101 -5.449 1.00 81.44 92 VAL A C 1
ATOM 734 O O . VAL A 1 92 ? -7.607 2.389 -6.133 1.00 81.44 92 VAL A O 1
ATOM 737 N N . GLU A 1 93 ? -6.132 4.073 -5.971 1.00 85.56 93 GLU A N 1
ATOM 738 C CA . GLU A 1 93 ? -5.894 4.207 -7.404 1.00 85.56 93 GLU A CA 1
ATOM 739 C C . GLU A 1 93 ? -4.398 4.012 -7.691 1.00 85.56 93 GLU A C 1
ATOM 741 O O . GLU A 1 93 ? -3.586 4.836 -7.258 1.00 85.56 93 GLU A O 1
ATOM 746 N N . PRO A 1 94 ? -3.998 2.942 -8.407 1.00 86.94 94 PRO A N 1
ATOM 747 C CA . PRO A 1 94 ? -2.597 2.725 -8.731 1.00 86.94 94 PRO A CA 1
ATOM 748 C C . PRO A 1 94 ? -2.097 3.773 -9.720 1.00 86.94 94 PRO A C 1
ATOM 750 O O . PRO A 1 94 ? -2.781 4.122 -10.690 1.00 86.94 94 PRO A O 1
ATOM 753 N N . ARG A 1 95 ? -0.864 4.228 -9.500 1.00 85.31 95 ARG A N 1
ATOM 754 C CA . ARG A 1 95 ? -0.141 5.100 -10.424 1.00 85.31 95 ARG A CA 1
ATOM 755 C C . ARG A 1 95 ? 1.300 4.638 -10.551 1.00 85.31 95 ARG A C 1
ATOM 757 O O . ARG A 1 95 ? 1.920 4.289 -9.555 1.00 85.31 95 ARG A O 1
ATOM 764 N N . ILE A 1 96 ? 1.830 4.681 -11.766 1.00 87.88 96 ILE A N 1
ATOM 765 C CA . ILE A 1 96 ? 3.244 4.427 -12.023 1.00 87.88 96 ILE A CA 1
ATOM 766 C C . ILE A 1 96 ? 3.920 5.777 -12.216 1.00 87.88 96 ILE A C 1
ATOM 768 O O . ILE A 1 96 ? 3.456 6.612 -12.993 1.00 87.88 96 ILE A O 1
ATOM 772 N N . GLU A 1 97 ? 4.983 6.017 -11.460 1.00 87.06 97 GLU A N 1
ATOM 773 C CA . GLU A 1 97 ? 5.863 7.156 -11.671 1.00 87.06 97 GLU A CA 1
ATOM 774 C C . GLU A 1 97 ? 7.229 6.656 -12.119 1.00 87.06 97 GLU A C 1
ATOM 776 O O . GLU A 1 97 ? 7.849 5.810 -11.476 1.00 87.06 97 GLU A O 1
ATOM 781 N N . LYS A 1 98 ? 7.682 7.202 -13.244 1.00 90.44 98 LYS A N 1
ATOM 782 C CA . LYS A 1 98 ? 9.003 6.960 -13.799 1.00 90.44 98 LYS A CA 1
ATOM 783 C C . LYS A 1 98 ? 9.919 8.111 -13.417 1.00 90.44 98 LYS A C 1
ATOM 785 O O . LYS A 1 98 ? 9.618 9.270 -13.705 1.00 90.44 98 LYS A O 1
ATOM 790 N N . TYR A 1 99 ? 11.053 7.786 -12.819 1.00 86.56 99 TYR A N 1
ATOM 791 C CA . TYR A 1 99 ? 12.126 8.741 -12.590 1.00 86.56 99 TYR A CA 1
ATOM 792 C C . TYR A 1 99 ? 13.485 8.056 -12.718 1.00 86.56 99 TYR A C 1
ATOM 794 O O . TYR A 1 99 ? 13.576 6.854 -12.955 1.00 86.56 99 TYR A O 1
ATOM 802 N N . THR A 1 100 ? 14.548 8.841 -12.635 1.00 86.31 100 THR A N 1
ATOM 803 C CA . THR A 1 100 ? 15.905 8.403 -12.937 1.00 86.31 100 THR A CA 1
ATOM 804 C C . THR A 1 100 ? 16.783 8.657 -11.716 1.00 86.31 100 THR A C 1
ATOM 806 O O . THR A 1 100 ? 16.777 9.771 -11.195 1.00 86.31 100 THR A O 1
ATOM 809 N N . GLU A 1 101 ? 17.507 7.642 -11.247 1.00 82.75 101 GLU A N 1
ATOM 810 C CA . GLU A 1 101 ? 18.435 7.745 -10.112 1.00 82.75 101 GLU A CA 1
ATOM 811 C C . GLU A 1 101 ? 19.876 7.527 -10.575 1.00 82.75 101 GLU A C 1
ATOM 813 O O . GLU A 1 101 ? 20.151 6.622 -11.364 1.00 82.75 101 GLU A O 1
ATOM 818 N N . GLU A 1 102 ? 20.797 8.348 -10.068 1.00 77.75 102 GLU A N 1
ATOM 819 C CA . GLU A 1 102 ? 22.232 8.095 -10.190 1.00 77.75 102 GLU A CA 1
ATOM 820 C C . GLU A 1 102 ? 22.632 7.022 -9.169 1.00 77.75 102 GLU A C 1
ATOM 822 O O . GLU A 1 102 ? 22.277 7.079 -7.992 1.00 77.75 102 GLU A O 1
ATOM 827 N N . ILE A 1 103 ? 23.346 6.010 -9.640 1.00 66.88 103 ILE A N 1
ATOM 828 C CA . ILE A 1 103 ? 2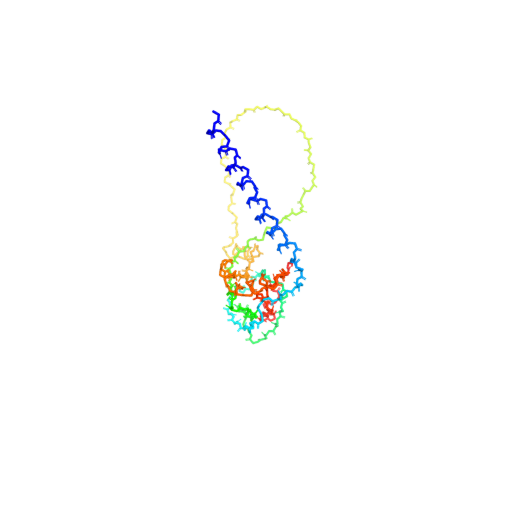3.862 4.911 -8.837 1.00 66.88 103 ILE A CA 1
ATOM 829 C C . ILE A 1 103 ? 25.112 5.443 -8.134 1.00 66.88 103 ILE A C 1
ATOM 831 O O . ILE A 1 103 ? 26.150 5.618 -8.770 1.00 66.88 103 ILE A O 1
ATOM 835 N N . GLU A 1 104 ? 25.023 5.706 -6.828 1.00 57.94 104 GLU A N 1
ATOM 836 C CA . GLU A 1 104 ? 26.201 5.993 -6.004 1.00 57.94 104 GLU A CA 1
ATOM 837 C C . GLU A 1 104 ? 27.069 4.729 -5.924 1.00 57.94 104 GLU A C 1
ATOM 839 O O . GLU A 1 104 ? 26.788 3.793 -5.171 1.00 57.94 104 GLU A O 1
ATOM 844 N N . ILE A 1 105 ? 28.116 4.678 -6.744 1.00 53.16 105 ILE A N 1
ATOM 845 C CA . ILE A 1 105 ? 29.152 3.654 -6.652 1.00 53.16 105 ILE A CA 1
ATOM 846 C C . ILE A 1 105 ? 30.051 4.069 -5.484 1.00 53.16 105 ILE A C 1
ATOM 848 O O . ILE A 1 105 ? 30.871 4.975 -5.610 1.00 53.16 105 ILE A O 1
ATOM 852 N N . PHE A 1 106 ? 29.857 3.455 -4.315 1.00 44.72 106 PHE A N 1
ATOM 853 C CA . PHE A 1 106 ? 30.845 3.536 -3.243 1.00 44.72 106 PHE A CA 1
ATOM 854 C C . PHE A 1 106 ? 32.045 2.693 -3.677 1.00 44.72 106 PHE A C 1
ATOM 856 O O . PHE A 1 106 ? 31.996 1.466 -3.601 1.00 44.72 106 PHE A O 1
ATOM 863 N N . ASP A 1 107 ? 33.100 3.343 -4.162 1.00 42.34 107 ASP A N 1
ATOM 864 C CA . ASP A 1 107 ? 34.386 2.686 -4.379 1.00 42.34 107 ASP A CA 1
ATOM 865 C C . ASP A 1 107 ? 34.949 2.259 -3.010 1.00 42.34 107 ASP A C 1
ATOM 867 O O . ASP A 1 107 ? 35.547 3.044 -2.274 1.00 42.34 107 ASP A O 1
ATOM 871 N N . GLU A 1 108 ? 34.717 1.002 -2.629 1.00 45.50 108 GLU A N 1
ATOM 872 C CA . GLU A 1 108 ? 35.327 0.354 -1.461 1.00 45.50 108 GLU A CA 1
ATOM 873 C C . GLU A 1 108 ? 36.797 -0.026 -1.739 1.00 45.50 108 GLU A C 1
ATOM 875 O O . GLU A 1 108 ? 37.186 -1.168 -1.543 1.00 45.50 108 GLU A O 1
ATOM 880 N N . GLU A 1 109 ? 37.654 0.906 -2.166 1.00 43.88 109 GLU A N 1
ATOM 881 C CA . GLU A 1 109 ? 39.115 0.709 -2.122 1.00 43.88 109 GLU A CA 1
ATOM 882 C C . GLU A 1 109 ? 39.859 2.040 -1.906 1.00 43.88 109 GLU A C 1
ATOM 884 O O . GLU A 1 109 ? 40.187 2.726 -2.862 1.00 43.88 109 GLU A O 1
ATOM 889 N N . GLU A 1 110 ? 40.153 2.401 -0.646 1.00 38.19 110 GLU A N 1
ATOM 890 C CA . GLU A 1 110 ? 41.547 2.539 -0.172 1.00 38.19 110 GLU A CA 1
ATOM 891 C C . GLU A 1 110 ? 41.608 2.739 1.358 1.00 38.19 110 GLU A C 1
ATOM 893 O O . GLU A 1 110 ? 41.504 3.834 1.911 1.00 38.19 110 GLU A O 1
ATOM 898 N N . THR A 1 111 ? 41.810 1.640 2.083 1.00 32.22 111 THR A N 1
ATOM 899 C CA . THR A 1 111 ? 42.399 1.661 3.425 1.00 32.22 111 THR A CA 1
ATOM 900 C C . THR A 1 111 ? 43.923 1.641 3.301 1.00 32.22 111 THR A C 1
ATOM 902 O O . THR A 1 111 ? 44.437 0.603 2.888 1.00 32.22 111 THR A O 1
ATOM 905 N N . ALA A 1 112 ? 44.636 2.702 3.715 1.00 29.52 112 ALA A N 1
ATOM 906 C CA . ALA A 1 112 ? 45.907 2.628 4.469 1.00 29.52 112 ALA A CA 1
ATOM 907 C C . ALA A 1 112 ? 46.636 3.990 4.652 1.00 29.52 112 ALA A C 1
ATOM 909 O O . ALA A 1 112 ? 47.231 4.486 3.708 1.00 29.52 112 ALA A O 1
ATOM 910 N N . VAL A 1 113 ? 46.709 4.445 5.923 1.00 30.27 113 VAL A N 1
ATOM 911 C CA . VAL A 1 113 ? 47.887 5.031 6.634 1.00 30.27 113 VAL A CA 1
ATOM 912 C C . VAL A 1 113 ? 48.369 6.431 6.149 1.00 30.27 113 VAL A C 1
ATOM 914 O O . VAL A 1 113 ? 48.605 6.638 4.975 1.00 30.27 113 VAL A O 1
ATOM 917 N N . GLU A 1 114 ? 48.538 7.488 6.959 1.00 29.58 114 GLU A N 1
ATOM 918 C CA . GLU A 1 114 ? 49.305 7.591 8.209 1.00 29.58 114 GLU A CA 1
ATOM 919 C C . GLU A 1 114 ? 49.007 8.905 8.971 1.00 29.58 114 GLU A C 1
ATOM 921 O O . GLU A 1 114 ? 48.735 9.955 8.392 1.00 29.58 114 GLU A O 1
ATOM 926 N N . GLU A 1 115 ? 49.117 8.835 10.294 1.00 32.97 115 GLU A N 1
ATOM 927 C CA . GLU A 1 115 ? 49.097 9.940 11.253 1.00 32.97 115 GLU A CA 1
ATOM 928 C C . GLU A 1 115 ? 50.472 10.637 11.285 1.00 32.97 115 GLU A C 1
ATOM 930 O O . GLU A 1 115 ? 51.449 9.988 11.639 1.00 32.97 115 GLU A O 1
ATOM 935 N N . THR A 1 116 ? 50.573 11.948 11.013 1.00 26.22 116 THR A N 1
ATOM 936 C CA . THR A 1 116 ? 51.637 12.794 11.602 1.00 26.22 116 THR A CA 1
ATOM 937 C C . THR A 1 116 ? 51.178 14.236 11.862 1.00 26.22 116 THR A C 1
ATOM 939 O O . THR A 1 116 ? 50.382 14.827 11.141 1.00 26.22 116 THR A O 1
ATOM 942 N N . VAL 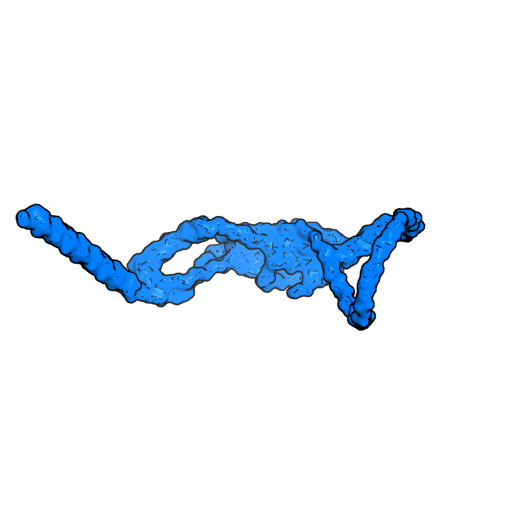A 1 117 ? 51.691 14.750 12.977 1.00 28.08 117 VAL A N 1
ATOM 943 C CA . VAL A 1 117 ? 51.411 15.996 13.701 1.00 28.08 117 VAL A CA 1
ATOM 944 C C . VAL A 1 117 ? 52.204 17.188 13.133 1.00 28.08 117 VAL A C 1
ATOM 946 O O . VAL A 1 117 ? 53.355 16.998 12.752 1.00 28.08 117 VAL A O 1
ATOM 949 N N . GLY A 1 118 ? 51.673 18.418 13.243 1.00 25.27 118 GLY A N 1
ATOM 950 C CA . GLY A 1 118 ? 52.503 19.606 13.537 1.00 25.27 118 GLY A CA 1
ATOM 951 C C . GLY A 1 118 ? 52.337 20.861 12.665 1.00 25.27 118 GLY A C 1
ATOM 952 O O . GLY A 1 118 ? 52.767 20.878 11.522 1.00 25.27 118 GLY A O 1
ATOM 953 N N . GLU A 1 119 ? 51.792 21.907 13.298 1.00 25.50 119 GLU A N 1
ATOM 954 C CA . GLU A 1 119 ? 52.212 23.328 13.289 1.00 25.50 119 GLU A CA 1
ATOM 955 C C . GLU A 1 119 ? 52.373 24.129 11.970 1.00 25.50 119 GLU A C 1
ATOM 957 O O . GLU A 1 119 ? 53.266 23.918 11.160 1.00 25.50 119 GLU A O 1
ATOM 962 N N . ASP A 1 120 ? 51.531 25.167 11.880 1.00 26.16 120 ASP A N 1
ATOM 963 C CA . ASP A 1 120 ? 51.840 26.582 11.617 1.00 26.16 120 ASP A CA 1
ATOM 964 C C . ASP A 1 120 ? 52.773 26.982 10.449 1.00 26.16 120 ASP A C 1
ATOM 966 O O . ASP A 1 120 ? 53.990 26.850 10.529 1.00 26.16 120 ASP A O 1
ATOM 970 N N . ALA A 1 121 ? 52.218 27.685 9.446 1.00 25.83 121 ALA A N 1
ATOM 971 C CA . ALA A 1 121 ? 52.509 29.105 9.143 1.00 25.83 121 ALA A CA 1
ATOM 972 C C . ALA A 1 121 ? 52.213 29.508 7.677 1.00 25.83 121 ALA A C 1
ATOM 974 O O . ALA A 1 121 ? 52.713 28.923 6.728 1.00 25.83 121 ALA A O 1
ATOM 975 N N . ALA A 1 122 ? 51.437 30.590 7.551 1.00 26.66 122 ALA A N 1
ATOM 976 C CA . ALA A 1 122 ? 51.532 31.699 6.592 1.00 26.66 122 ALA A CA 1
ATOM 977 C C . ALA A 1 122 ? 52.010 31.480 5.133 1.00 26.66 122 ALA A C 1
ATOM 979 O O . ALA A 1 122 ? 53.190 31.278 4.872 1.00 26.66 122 ALA A O 1
ATOM 980 N N . GLY A 1 123 ? 51.140 31.890 4.197 1.00 24.06 123 GLY A N 1
ATOM 981 C CA . GLY A 1 123 ? 51.527 32.836 3.141 1.00 24.06 123 GLY A CA 1
ATOM 982 C C . GLY A 1 123 ? 51.415 32.356 1.692 1.00 24.06 123 GLY A C 1
ATOM 983 O O . GLY A 1 123 ? 52.141 31.470 1.274 1.00 24.06 123 GLY A O 1
ATOM 984 N N . GLY A 1 124 ? 50.614 33.088 0.909 1.00 25.89 124 GLY A N 1
ATOM 985 C CA . GLY A 1 124 ? 51.043 33.554 -0.413 1.00 25.89 124 GLY A CA 1
ATOM 986 C C . GLY A 1 124 ? 50.711 32.706 -1.644 1.00 25.89 124 GLY A C 1
ATOM 987 O O . GLY A 1 124 ? 51.269 31.641 -1.856 1.00 25.89 124 GLY A O 1
ATOM 988 N N . ASP A 1 125 ? 49.925 33.350 -2.504 1.00 26.09 125 ASP A N 1
ATOM 989 C CA . ASP A 1 125 ? 49.893 33.281 -3.966 1.00 26.09 125 ASP A CA 1
ATOM 990 C C . ASP A 1 125 ? 49.160 32.164 -4.721 1.00 26.09 125 ASP A C 1
ATOM 992 O O . ASP A 1 125 ? 49.407 30.965 -4.627 1.00 26.09 125 ASP A O 1
ATOM 996 N N . MET A 1 126 ? 48.267 32.679 -5.572 1.00 34.53 126 MET A N 1
ATOM 997 C CA . MET A 1 126 ? 47.656 32.043 -6.722 1.00 34.53 126 MET A CA 1
ATOM 998 C C . MET A 1 126 ? 48.730 31.532 -7.684 1.00 34.53 126 MET A C 1
ATOM 1000 O O . MET A 1 126 ? 49.581 32.293 -8.143 1.00 34.53 126 MET A O 1
ATOM 1004 N N . ALA A 1 127 ? 48.596 30.277 -8.089 1.00 30.55 127 ALA A N 1
ATOM 1005 C CA . ALA A 1 127 ? 49.051 29.820 -9.389 1.00 30.55 127 ALA A CA 1
ATOM 1006 C C . ALA A 1 127 ? 47.869 29.114 -10.052 1.00 30.55 127 ALA A C 1
ATOM 1008 O O . ALA A 1 127 ? 47.509 27.993 -9.690 1.00 30.55 127 ALA A O 1
ATOM 1009 N N . GLU A 1 128 ? 47.245 29.813 -11.001 1.00 38.06 128 GLU A N 1
ATOM 1010 C CA . GLU A 1 128 ? 46.455 29.184 -12.051 1.00 38.06 128 GLU A CA 1
ATOM 1011 C C . GLU A 1 128 ? 47.335 28.111 -12.700 1.00 38.06 128 GLU A C 1
ATOM 1013 O O . GLU A 1 128 ? 48.377 28.406 -13.286 1.00 38.06 128 GLU A O 1
ATOM 1018 N N . SER A 1 129 ? 46.939 26.852 -12.547 1.00 30.61 129 SER A N 1
ATOM 1019 C CA . SER A 1 129 ? 47.420 25.780 -13.406 1.00 30.61 129 SER A CA 1
ATOM 1020 C C . SER A 1 129 ? 46.215 25.220 -14.138 1.00 30.61 129 SER A C 1
ATOM 1022 O O . SER A 1 129 ? 45.467 24.385 -13.638 1.00 30.61 129 SER A O 1
ATOM 1024 N N . ASP A 1 130 ? 46.032 25.764 -15.338 1.00 40.22 130 ASP A N 1
ATOM 1025 C CA . ASP A 1 130 ? 45.377 25.096 -16.448 1.00 40.22 130 ASP A CA 1
ATOM 1026 C C . ASP A 1 130 ? 45.923 23.667 -16.558 1.00 40.22 130 ASP A C 1
ATOM 1028 O O . ASP A 1 130 ? 47.051 23.445 -17.006 1.00 40.22 130 ASP A O 1
ATOM 1032 N N . VAL A 1 131 ? 45.114 22.685 -16.165 1.00 34.66 131 VAL A N 1
ATOM 1033 C CA . VAL A 1 131 ? 45.331 21.283 -16.521 1.00 34.66 131 VAL A CA 1
ATOM 1034 C C . VAL A 1 131 ? 44.203 20.881 -17.459 1.00 34.66 131 VAL A C 1
ATOM 1036 O O . VAL A 1 131 ? 43.124 20.465 -17.057 1.00 34.66 131 VAL A O 1
ATOM 1039 N N . SER A 1 132 ? 44.496 21.138 -18.736 1.00 37.84 132 SER A N 1
ATOM 1040 C CA . SER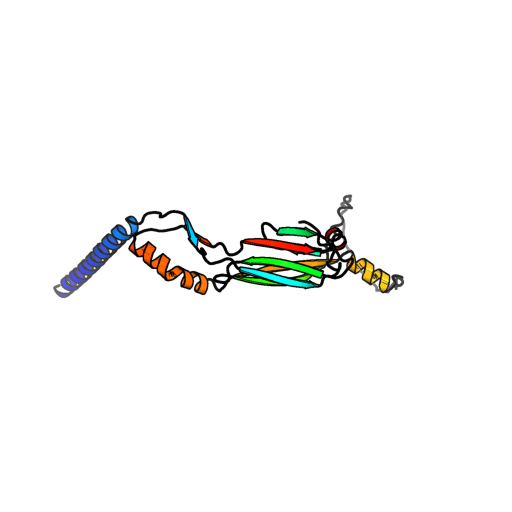 A 1 132 ? 44.250 20.287 -19.905 1.00 37.84 132 SER A CA 1
ATOM 1041 C C . SER A 1 132 ? 42.965 19.456 -19.921 1.00 37.84 132 SER A C 1
ATOM 1043 O O . SER A 1 132 ? 42.825 18.482 -19.188 1.00 37.84 132 SER A O 1
ATOM 1045 N N . GLY A 1 133 ? 42.099 19.822 -20.869 1.00 40.59 133 GLY A N 1
ATOM 1046 C CA . GLY A 1 133 ? 40.799 19.224 -21.136 1.00 40.59 133 GLY A CA 1
ATOM 1047 C C . GLY A 1 133 ? 40.803 17.704 -21.261 1.00 40.59 133 GLY A C 1
ATOM 1048 O O . GLY A 1 133 ? 41.595 17.113 -21.997 1.00 40.59 133 GLY A O 1
ATOM 1049 N N . ASP A 1 134 ? 39.853 17.118 -20.546 1.00 46.34 134 ASP A N 1
ATOM 1050 C CA . ASP A 1 134 ? 39.484 15.716 -20.600 1.00 46.34 134 ASP A CA 1
ATOM 1051 C C . ASP A 1 134 ? 38.861 15.397 -21.969 1.00 46.34 134 ASP A C 1
ATOM 1053 O O . ASP A 1 134 ? 37.857 15.981 -22.383 1.00 46.34 134 ASP A O 1
ATOM 1057 N N . GLY A 1 135 ? 39.535 14.529 -22.719 1.00 48.62 135 GLY A N 1
ATOM 1058 C CA . GLY A 1 135 ? 39.251 14.194 -24.113 1.00 48.62 135 GLY A CA 1
ATOM 1059 C C . GLY A 1 135 ? 38.141 13.161 -24.280 1.00 48.62 135 GLY A C 1
ATOM 1060 O O . GLY A 1 135 ? 38.281 12.263 -25.107 1.00 48.62 135 GLY A O 1
ATOM 1061 N N . LEU A 1 136 ? 37.061 13.264 -23.509 1.00 51.22 136 LEU A N 1
ATOM 1062 C CA . LEU A 1 136 ? 35.883 12.424 -23.694 1.00 51.22 136 LEU A CA 1
ATOM 1063 C C . LEU A 1 136 ? 34.982 13.049 -24.759 1.00 51.22 136 LEU A C 1
ATOM 1065 O O . LEU A 1 136 ? 34.621 14.227 -24.679 1.00 51.22 136 LEU A O 1
ATOM 1069 N N . THR A 1 137 ? 34.618 12.267 -25.777 1.00 65.06 137 THR A N 1
ATOM 1070 C CA . THR A 1 137 ? 33.596 12.711 -26.729 1.00 65.06 137 THR A CA 1
ATOM 1071 C C . THR A 1 137 ? 32.256 12.836 -26.001 1.00 65.06 137 THR A C 1
ATOM 1073 O O . THR A 1 137 ? 32.013 12.156 -25.005 1.00 65.06 137 THR A O 1
ATOM 1076 N N . GLU A 1 138 ? 31.355 13.695 -26.479 1.00 63.34 138 GLU A N 1
ATOM 1077 C CA . GLU A 1 138 ? 30.027 13.837 -25.861 1.00 63.34 138 GLU A CA 1
ATOM 1078 C C . GLU A 1 138 ? 29.269 12.490 -25.831 1.00 63.34 138 GLU A C 1
ATOM 1080 O O . GLU A 1 138 ? 28.514 12.214 -24.902 1.00 63.34 138 GLU A O 1
ATOM 1085 N N . GLU A 1 139 ? 29.546 11.601 -26.791 1.00 63.84 139 GLU A N 1
ATOM 1086 C CA . GLU A 1 139 ? 29.028 10.228 -26.835 1.00 63.84 139 GLU A CA 1
ATOM 1087 C C . GLU A 1 139 ? 29.577 9.346 -25.701 1.00 63.84 139 GLU A C 1
ATOM 1089 O O . GLU A 1 139 ? 28.824 8.565 -25.114 1.00 63.84 139 GLU A O 1
ATOM 1094 N N . ASP A 1 140 ? 30.858 9.494 -25.346 1.00 67.94 140 ASP A N 1
ATOM 1095 C CA . ASP A 1 140 ? 31.471 8.772 -24.225 1.00 67.94 140 ASP A CA 1
ATOM 1096 C C . ASP A 1 140 ? 30.889 9.236 -22.886 1.00 67.94 140 ASP A C 1
ATOM 1098 O O . ASP A 1 140 ? 30.550 8.405 -22.043 1.00 67.94 140 ASP A O 1
ATOM 1102 N N . ARG A 1 141 ? 30.664 10.547 -22.729 1.00 66.31 141 ARG A N 1
ATOM 1103 C CA . ARG A 1 141 ? 30.054 11.134 -21.523 1.00 66.31 141 ARG A CA 1
ATOM 1104 C C . ARG A 1 141 ? 28.601 10.691 -21.346 1.00 66.31 141 ARG A C 1
ATOM 1106 O O . ARG A 1 141 ? 28.182 10.379 -20.233 1.00 66.31 141 ARG A O 1
ATOM 1113 N N . ILE A 1 142 ? 27.827 10.617 -22.435 1.00 67.75 142 ILE A N 1
ATOM 1114 C CA . ILE A 1 142 ? 26.453 10.085 -22.416 1.00 67.75 142 ILE A CA 1
ATOM 1115 C C . ILE A 1 142 ? 26.463 8.598 -22.050 1.00 67.75 142 ILE A C 1
ATOM 1117 O O . ILE A 1 142 ? 25.677 8.172 -21.206 1.00 67.75 142 ILE A O 1
ATOM 1121 N N . ARG A 1 143 ? 27.373 7.809 -22.634 1.00 64.00 143 ARG A N 1
ATOM 1122 C CA . ARG A 1 143 ? 27.499 6.374 -22.346 1.00 64.00 143 ARG A CA 1
ATOM 1123 C C . ARG A 1 143 ? 27.899 6.111 -20.894 1.00 64.00 143 ARG A C 1
ATOM 1125 O O . ARG A 1 143 ? 27.378 5.182 -20.284 1.00 64.00 143 ARG A O 1
ATOM 1132 N N . GLU A 1 144 ? 28.813 6.899 -20.344 1.00 64.56 144 GLU A N 1
ATOM 1133 C CA . GLU A 1 144 ? 29.235 6.806 -18.946 1.00 64.56 144 GLU A CA 1
ATOM 1134 C C . GLU A 1 144 ? 28.101 7.206 -17.995 1.00 64.56 144 GLU A C 1
ATOM 1136 O O . GLU A 1 144 ? 27.789 6.474 -17.056 1.00 64.56 144 GLU A O 1
ATOM 1141 N N . LYS A 1 145 ? 27.371 8.280 -18.320 1.00 62.34 145 LYS A N 1
ATOM 1142 C CA . LYS A 1 145 ? 26.174 8.677 -17.576 1.00 62.34 145 LYS A CA 1
ATOM 1143 C C . LYS A 1 145 ? 25.095 7.591 -17.594 1.00 62.34 145 LYS A C 1
ATOM 1145 O O . LYS A 1 145 ? 24.541 7.288 -16.546 1.00 62.34 145 LYS A O 1
ATOM 1150 N N . MET A 1 146 ? 24.824 6.954 -18.735 1.00 62.59 146 MET A N 1
ATOM 1151 C CA . MET A 1 146 ? 23.848 5.854 -18.833 1.00 62.59 146 MET A CA 1
ATOM 1152 C C . MET A 1 146 ? 24.257 4.599 -18.046 1.00 62.59 146 MET A C 1
ATOM 1154 O O . MET A 1 146 ? 23.386 3.836 -17.643 1.00 62.59 146 MET A O 1
ATOM 1158 N N . LYS A 1 147 ? 25.556 4.377 -17.799 1.00 68.44 147 LYS A N 1
ATOM 1159 C CA . LYS A 1 147 ? 26.032 3.268 -16.951 1.00 68.44 147 LYS A CA 1
ATOM 1160 C C . LYS A 1 147 ? 25.815 3.530 -15.463 1.00 68.44 147 LYS A C 1
ATOM 1162 O O . LYS A 1 147 ? 25.493 2.600 -14.729 1.00 68.44 147 LYS A O 1
ATOM 1167 N N . ASN A 1 148 ? 25.963 4.784 -15.045 1.00 75.19 148 ASN A N 1
ATOM 1168 C CA . ASN A 1 148 ? 25.847 5.198 -13.646 1.00 75.19 148 ASN A CA 1
ATOM 1169 C C . ASN A 1 148 ? 24.438 5.672 -13.291 1.00 75.19 148 ASN A C 1
ATOM 1171 O O . ASN A 1 148 ? 24.237 6.264 -12.241 1.00 75.19 148 ASN A O 1
ATOM 1175 N N . THR A 1 149 ? 23.462 5.440 -14.163 1.00 78.25 149 THR A N 1
ATOM 1176 C CA . THR A 1 149 ? 22.098 5.912 -13.974 1.00 78.25 149 THR A CA 1
ATOM 1177 C C . THR A 1 149 ? 21.126 4.769 -14.243 1.00 78.25 149 THR A C 1
ATOM 1179 O O . THR A 1 149 ? 21.305 4.011 -15.195 1.00 78.25 149 THR A O 1
ATOM 1182 N N . GLU A 1 150 ? 20.081 4.641 -13.432 1.00 84.56 150 GLU A N 1
ATOM 1183 C CA . GLU A 1 150 ? 19.009 3.666 -13.636 1.00 84.56 150 GLU A CA 1
ATOM 1184 C C . GLU A 1 150 ? 17.626 4.315 -13.666 1.00 84.56 150 GLU A C 1
ATOM 1186 O O . GLU A 1 150 ? 17.376 5.336 -13.024 1.00 84.56 150 GLU A O 1
ATOM 1191 N N . GLU A 1 151 ? 16.713 3.721 -14.433 1.00 87.12 151 GLU A N 1
ATOM 1192 C CA . GLU A 1 151 ? 15.301 4.092 -14.404 1.00 87.12 151 GLU A CA 1
ATOM 1193 C C . GLU A 1 151 ? 14.588 3.364 -13.264 1.00 87.12 151 GLU A C 1
ATOM 1195 O O . GLU A 1 151 ? 14.707 2.152 -13.088 1.00 87.12 151 GLU A O 1
ATOM 1200 N N . VAL A 1 152 ? 13.803 4.103 -12.495 1.00 87.31 152 VAL A N 1
ATOM 1201 C CA . VAL A 1 152 ? 12.979 3.560 -11.423 1.00 87.31 152 VAL A CA 1
ATOM 1202 C C . VAL A 1 152 ? 11.523 3.699 -11.831 1.00 87.31 152 VAL A C 1
ATOM 1204 O O . VAL A 1 152 ? 11.032 4.808 -12.049 1.00 87.31 152 VAL A O 1
ATOM 1207 N N . PHE A 1 153 ? 10.835 2.563 -11.923 1.00 88.38 153 PHE A N 1
ATOM 1208 C CA . PHE A 1 153 ? 9.385 2.509 -12.065 1.00 88.38 153 PHE A CA 1
ATOM 1209 C C . PHE A 1 153 ? 8.800 2.285 -10.680 1.00 88.38 153 PHE A C 1
ATOM 1211 O O . PHE A 1 153 ? 8.860 1.176 -10.147 1.00 88.38 153 PHE A O 1
ATOM 1218 N N . HIS A 1 154 ? 8.289 3.355 -10.083 1.00 86.12 154 HIS A N 1
ATOM 1219 C CA . HIS A 1 154 ? 7.732 3.343 -8.741 1.00 86.12 154 HIS A CA 1
ATOM 1220 C C . HIS A 1 154 ? 6.219 3.211 -8.809 1.00 86.12 154 HIS A C 1
ATOM 1222 O O . HIS A 1 154 ? 5.538 4.055 -9.403 1.00 86.12 154 HIS A O 1
ATOM 1228 N N . ILE A 1 155 ? 5.689 2.160 -8.188 1.00 85.12 155 ILE A N 1
ATOM 1229 C CA . ILE A 1 155 ? 4.250 1.940 -8.114 1.00 85.12 155 ILE A CA 1
ATOM 1230 C C . ILE A 1 155 ? 3.732 2.623 -6.849 1.00 85.12 155 ILE A C 1
ATOM 1232 O O . ILE A 1 155 ? 4.035 2.232 -5.722 1.00 85.12 155 ILE A O 1
ATOM 1236 N N . TRP A 1 156 ? 2.961 3.686 -7.045 1.00 79.25 156 TRP A N 1
ATOM 1237 C CA . TRP A 1 156 ? 2.331 4.424 -5.967 1.00 79.25 156 TRP A CA 1
ATOM 1238 C C . TRP A 1 156 ? 0.979 3.832 -5.607 1.00 79.25 156 TRP A C 1
ATOM 1240 O O . TRP A 1 156 ? 0.066 3.711 -6.428 1.00 79.25 156 TRP A O 1
ATOM 1250 N N . GLU A 1 157 ? 0.851 3.571 -4.315 1.00 74.75 157 GLU A N 1
ATOM 1251 C CA . GLU A 1 157 ? -0.395 3.286 -3.632 1.00 74.75 157 GLU A CA 1
ATOM 1252 C C . GLU A 1 157 ? -1.040 4.623 -3.259 1.00 74.75 157 GLU A C 1
ATOM 1254 O O . GLU A 1 157 ? -0.890 5.106 -2.135 1.00 74.75 157 GLU A O 1
ATOM 1259 N N . ASN A 1 158 ? -1.706 5.286 -4.211 1.00 68.50 158 ASN A N 1
ATOM 1260 C CA . ASN A 1 158 ? -2.450 6.499 -3.880 1.00 68.50 158 ASN A CA 1
ATOM 1261 C C . ASN A 1 158 ? -3.733 6.102 -3.145 1.00 68.50 158 ASN A C 1
ATOM 1263 O O . ASN A 1 158 ? -4.813 6.008 -3.735 1.00 68.50 158 ASN A O 1
ATOM 1267 N N . SER A 1 159 ? -3.573 5.750 -1.868 1.00 65.88 159 SER A N 1
ATOM 1268 C CA . SER A 1 159 ? -4.694 5.458 -0.987 1.00 65.88 159 SER A CA 1
ATOM 1269 C C . SER A 1 159 ? -5.587 6.690 -0.936 1.00 65.88 159 SER A C 1
ATOM 1271 O O . SER A 1 159 ? -5.111 7.829 -0.858 1.00 65.88 159 SER A O 1
ATOM 1273 N N . LYS A 1 160 ? -6.900 6.475 -1.007 1.00 66.56 160 LYS A N 1
ATOM 1274 C CA . LYS A 1 160 ? -7.850 7.547 -0.712 1.00 66.56 160 LYS A CA 1
ATOM 1275 C C . LYS A 1 160 ? -7.535 8.113 0.672 1.00 66.56 160 LYS A C 1
ATOM 1277 O O . LYS A 1 160 ? -6.984 7.418 1.524 1.00 66.56 160 LYS A O 1
ATOM 1282 N N . ASN A 1 161 ? -7.867 9.385 0.890 1.00 70.94 161 ASN A N 1
ATOM 1283 C CA . ASN A 1 161 ? -7.602 10.066 2.159 1.00 70.94 161 ASN A CA 1
ATOM 1284 C C . ASN A 1 161 ? -8.047 9.179 3.339 1.00 70.94 161 ASN A C 1
ATOM 1286 O O . ASN A 1 161 ? -9.130 8.599 3.282 1.00 70.94 161 ASN A O 1
ATOM 1290 N N . GLU A 1 162 ? -7.254 9.092 4.411 1.00 72.25 162 GLU A N 1
ATOM 1291 C CA . GLU A 1 162 ? -7.565 8.276 5.598 1.00 72.25 162 GLU A CA 1
ATOM 1292 C C . GLU A 1 162 ? -8.994 8.503 6.124 1.00 72.25 162 GLU A C 1
ATOM 1294 O O . GLU A 1 162 ? -9.658 7.577 6.589 1.00 72.25 162 GLU A O 1
ATOM 1299 N N . MET A 1 163 ? -9.513 9.728 5.992 1.00 77.75 163 MET A N 1
ATOM 1300 C CA . MET A 1 163 ? -10.892 10.068 6.345 1.00 77.75 163 MET A CA 1
ATOM 1301 C C . MET A 1 163 ? -11.936 9.427 5.429 1.00 77.75 163 MET A C 1
ATOM 1303 O O . MET A 1 163 ? -13.013 9.069 5.897 1.00 77.75 163 MET A O 1
ATOM 1307 N N . GLU A 1 164 ? -11.644 9.299 4.140 1.00 77.44 164 GLU A N 1
ATOM 1308 C CA . GLU A 1 164 ? -12.513 8.645 3.163 1.00 77.44 164 GLU A CA 1
ATOM 1309 C C . GLU A 1 164 ? -12.533 7.129 3.384 1.00 77.44 164 GLU A C 1
ATOM 1311 O O . GLU A 1 164 ? -13.613 6.540 3.417 1.00 77.44 164 GLU A O 1
ATOM 1316 N N . LEU A 1 165 ? -11.371 6.527 3.673 1.00 74.94 165 LEU A N 1
ATOM 1317 C CA . LEU A 1 165 ? -11.265 5.126 4.103 1.00 74.94 165 LEU A CA 1
ATOM 1318 C C . LEU A 1 165 ? -12.100 4.877 5.372 1.00 74.94 165 LEU A C 1
ATOM 1320 O O . LEU A 1 165 ? -12.952 3.989 5.403 1.00 74.94 165 LEU A O 1
ATOM 1324 N N . MET A 1 166 ? -11.933 5.723 6.397 1.00 76.50 166 MET A N 1
ATOM 1325 C CA . MET A 1 166 ? -12.723 5.674 7.636 1.00 76.50 166 MET A CA 1
ATOM 1326 C C . MET A 1 166 ? -14.224 5.853 7.391 1.00 76.50 166 MET A C 1
ATOM 1328 O O . MET A 1 166 ? -15.051 5.245 8.077 1.00 76.50 166 MET A O 1
ATOM 1332 N N . TRP A 1 167 ? -14.595 6.701 6.433 1.00 81.00 167 TRP A N 1
ATOM 1333 C CA . TRP A 1 167 ? -15.992 6.932 6.095 1.00 81.00 167 TRP A CA 1
ATOM 1334 C C . TRP A 1 167 ? -16.615 5.737 5.370 1.00 81.00 167 TRP A C 1
ATOM 1336 O O . TRP A 1 167 ? -17.761 5.401 5.667 1.00 81.00 167 TRP A O 1
ATOM 1346 N N . GLY A 1 168 ? -15.860 5.059 4.499 1.00 75.81 168 GLY A N 1
ATOM 1347 C CA . GLY A 1 168 ? -16.291 3.828 3.830 1.00 75.81 168 GLY A CA 1
ATOM 1348 C C . GLY A 1 168 ? -16.625 2.704 4.814 1.00 75.81 168 GLY A C 1
ATOM 1349 O O . GLY A 1 168 ? -17.629 2.014 4.659 1.00 75.81 168 GLY A O 1
ATOM 1350 N N . VAL A 1 169 ? -15.858 2.581 5.902 1.00 77.38 169 VAL A N 1
ATOM 1351 C CA . VAL A 1 169 ? -16.058 1.519 6.911 1.00 77.38 169 VAL A CA 1
ATOM 1352 C C . VAL A 1 169 ? -17.008 1.899 8.051 1.00 77.38 169 VAL A C 1
ATOM 1354 O O . VAL A 1 169 ? -17.335 1.070 8.906 1.00 77.38 169 VAL A O 1
ATOM 1357 N N . LYS A 1 170 ? -17.471 3.152 8.090 1.00 85.62 170 LYS A N 1
ATOM 1358 C CA . LYS A 1 170 ? -18.210 3.735 9.218 1.00 85.62 170 LYS A CA 1
ATOM 1359 C C . LYS A 1 170 ? -19.401 2.891 9.662 1.00 85.62 170 LYS A C 1
ATOM 1361 O O . LYS A 1 170 ? -19.576 2.674 10.859 1.00 85.62 170 LYS A O 1
ATOM 1366 N N . ASP A 1 171 ? -20.241 2.451 8.732 1.00 86.62 171 ASP A N 1
ATOM 1367 C CA . ASP A 1 171 ? -21.482 1.752 9.080 1.00 86.62 171 ASP A CA 1
ATOM 1368 C C . ASP A 1 171 ? -21.205 0.394 9.734 1.00 86.62 171 ASP A C 1
ATOM 1370 O O . ASP A 1 171 ? -21.907 -0.015 10.663 1.00 86.62 171 ASP A O 1
ATOM 1374 N N . GLU A 1 172 ? -20.133 -0.276 9.317 1.00 81.44 172 GLU A N 1
ATOM 1375 C CA . GLU A 1 172 ? -19.686 -1.509 9.948 1.00 81.44 172 GLU A CA 1
ATOM 1376 C C . GLU A 1 172 ? -19.055 -1.252 11.314 1.00 81.44 172 GLU A C 1
ATOM 1378 O O . GLU A 1 172 ? -19.387 -1.951 12.269 1.00 81.44 172 GLU A O 1
ATOM 1383 N N . VAL A 1 173 ? -18.238 -0.206 11.459 1.00 85.12 173 VAL A N 1
ATOM 1384 C CA . VAL A 1 173 ? -17.717 0.205 12.771 1.00 85.12 173 VAL A CA 1
ATOM 1385 C C . VAL A 1 173 ? -18.868 0.506 13.735 1.00 85.12 173 VAL A C 1
ATOM 1387 O O . VAL A 1 173 ? -18.859 0.042 14.875 1.00 85.12 173 VAL A O 1
ATOM 1390 N N . LEU A 1 174 ? -19.902 1.221 13.284 1.00 88.56 174 LEU A N 1
ATOM 1391 C CA . LEU A 1 174 ? -21.087 1.519 14.091 1.00 88.56 174 LEU A CA 1
ATOM 1392 C C . LEU A 1 174 ? -21.872 0.256 14.459 1.00 88.56 174 LEU A C 1
ATOM 1394 O O . LEU A 1 174 ? -22.352 0.140 15.591 1.00 88.56 174 LEU A O 1
ATOM 1398 N N . ARG A 1 175 ? -21.982 -0.707 13.538 1.00 88.06 175 ARG A N 1
ATOM 1399 C CA . ARG A 1 175 ? -22.567 -2.025 13.817 1.00 88.06 175 ARG A CA 1
ATOM 1400 C C . ARG A 1 175 ? -21.763 -2.764 14.887 1.00 88.06 175 ARG A C 1
ATOM 1402 O O . ARG A 1 175 ? -22.350 -3.207 15.870 1.00 88.06 175 ARG A O 1
ATOM 1409 N N . SER A 1 176 ? -20.442 -2.818 14.757 1.00 86.88 176 SER A N 1
ATOM 1410 C CA . SER A 1 176 ? -19.535 -3.456 15.718 1.00 86.88 176 SER A CA 1
ATOM 1411 C C . SER A 1 176 ? -19.634 -2.827 17.109 1.00 86.88 176 SER A C 1
ATOM 1413 O O . SER A 1 176 ? -19.766 -3.535 18.108 1.00 86.88 176 SER A O 1
ATOM 1415 N N . VAL A 1 177 ? -19.693 -1.493 17.184 1.00 88.50 177 VAL A N 1
ATOM 1416 C CA . VAL A 1 177 ? -19.898 -0.760 18.442 1.00 88.50 177 VAL A CA 1
ATOM 1417 C C . VAL A 1 177 ? -21.248 -1.106 19.073 1.00 88.50 177 VAL A C 1
ATOM 1419 O O . VAL A 1 177 ? -21.318 -1.367 20.275 1.00 88.50 177 VAL A O 1
ATOM 1422 N N . LYS A 1 178 ? -22.318 -1.178 18.273 1.00 88.19 178 LYS A N 1
ATOM 1423 C CA . LYS A 1 178 ? -23.651 -1.590 18.742 1.00 88.19 178 LYS A CA 1
ATOM 1424 C C . LYS A 1 178 ? -23.668 -3.035 19.252 1.00 88.19 178 LYS A C 1
ATOM 1426 O O . LYS A 1 178 ? -24.385 -3.341 20.203 1.00 88.19 178 LYS A O 1
ATOM 1431 N N . GLU A 1 179 ? -22.873 -3.908 18.645 1.00 90.12 179 GLU A N 1
ATOM 1432 C CA . GLU A 1 179 ? -22.696 -5.305 19.049 1.00 90.12 179 GLU A CA 1
ATOM 1433 C C . GLU A 1 179 ? -21.711 -5.493 20.212 1.00 90.12 179 GLU A C 1
ATOM 1435 O O . GLU A 1 179 ? -21.524 -6.624 20.661 1.00 90.12 179 GLU A O 1
ATOM 1440 N N . ARG A 1 180 ? -21.107 -4.410 20.728 1.00 89.19 180 ARG A N 1
ATOM 1441 C CA . ARG A 1 180 ? -20.064 -4.443 21.770 1.00 89.19 180 ARG A CA 1
ATOM 1442 C C . ARG A 1 180 ? -18.865 -5.300 21.359 1.00 89.19 180 ARG A C 1
ATOM 1444 O O . ARG A 1 180 ? -18.310 -6.061 22.156 1.00 89.19 180 ARG A O 1
ATOM 1451 N N . LYS A 1 181 ? -18.462 -5.180 20.096 1.00 90.19 181 LYS A N 1
ATOM 1452 C CA . LYS A 1 181 ? -17.301 -5.865 19.535 1.00 90.19 181 LYS A CA 1
ATOM 1453 C C . LYS A 1 181 ? -16.312 -4.874 18.948 1.00 90.19 181 LYS A C 1
ATOM 1455 O O . LYS A 1 181 ? -16.696 -3.919 18.279 1.00 90.19 181 LYS A O 1
ATOM 1460 N N . ILE A 1 182 ? -15.034 -5.130 19.195 1.00 85.62 182 ILE A N 1
ATOM 1461 C CA . ILE A 1 182 ? -13.916 -4.422 18.569 1.00 85.62 182 ILE A CA 1
ATOM 1462 C C . ILE A 1 182 ? -13.233 -5.412 17.638 1.00 85.62 182 ILE A C 1
ATOM 1464 O O . ILE A 1 182 ? -12.827 -6.482 18.090 1.00 85.62 182 ILE A O 1
ATOM 1468 N N . TYR A 1 183 ? -13.123 -5.072 16.362 1.00 84.62 183 TYR A N 1
ATOM 1469 C CA . TYR A 1 183 ? -12.428 -5.887 15.372 1.00 84.62 183 TYR A CA 1
ATOM 1470 C C . TYR A 1 183 ? -11.082 -5.256 15.030 1.00 84.62 183 TYR A C 1
ATOM 1472 O O . TYR A 1 183 ? -10.901 -4.046 15.170 1.00 84.62 183 TYR A O 1
ATOM 1480 N N . ASP A 1 184 ? -10.151 -6.099 14.603 1.00 81.12 184 ASP A N 1
ATOM 1481 C CA . ASP A 1 184 ? -8.944 -5.673 13.903 1.00 81.12 184 ASP A CA 1
ATOM 1482 C C . ASP A 1 184 ? -9.288 -5.565 12.416 1.00 81.12 184 ASP A C 1
ATOM 1484 O O . ASP A 1 184 ? -9.733 -6.552 11.826 1.00 81.12 184 ASP A O 1
ATOM 1488 N N . TYR A 1 185 ? -9.183 -4.361 11.861 1.00 76.31 185 TYR A N 1
ATOM 1489 C CA . TYR A 1 185 ? -9.598 -4.064 10.496 1.00 76.31 185 TYR A CA 1
ATOM 1490 C C . TYR A 1 185 ? -8.376 -4.070 9.588 1.00 76.31 185 TYR A C 1
ATOM 1492 O O . TYR A 1 185 ? -7.501 -3.217 9.726 1.00 76.31 185 TYR A O 1
ATOM 1500 N N . ASP A 1 186 ? -8.338 -5.028 8.668 1.00 74.69 186 ASP A N 1
ATOM 1501 C CA . ASP A 1 186 ? -7.299 -5.135 7.645 1.00 74.69 186 ASP A CA 1
ATOM 1502 C C . ASP A 1 186 ? -7.910 -4.825 6.278 1.00 74.69 186 ASP A C 1
ATOM 1504 O O . ASP A 1 186 ? -9.047 -5.227 6.020 1.00 74.69 186 ASP A O 1
ATOM 1508 N N . VAL A 1 187 ? -7.196 -4.097 5.423 1.00 72.44 187 VAL A N 1
ATOM 1509 C CA . VAL A 1 187 ? -7.694 -3.685 4.104 1.00 72.44 187 VAL A CA 1
ATOM 1510 C C . VAL A 1 187 ? -6.788 -4.266 3.034 1.00 72.44 187 VAL A C 1
ATOM 1512 O O . VAL A 1 187 ? -5.593 -3.973 2.987 1.00 72.44 187 VAL A O 1
ATOM 1515 N N . GLU A 1 188 ? -7.368 -5.067 2.146 1.00 75.88 188 GLU A N 1
ATOM 1516 C CA . GLU A 1 188 ? -6.659 -5.591 0.982 1.00 75.88 188 GLU A CA 1
ATOM 1517 C C . GLU A 1 188 ? -6.748 -4.566 -0.157 1.00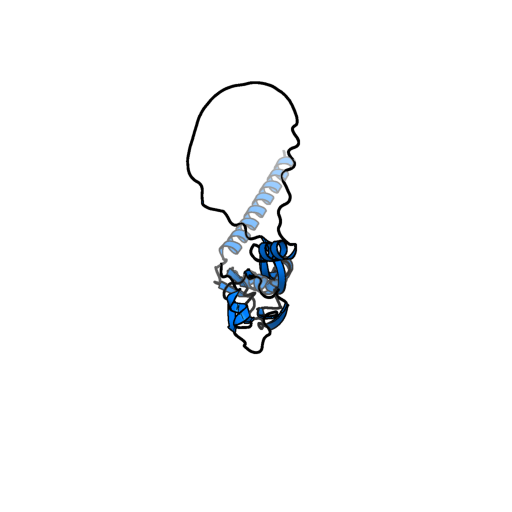 75.88 188 GLU A C 1
ATOM 1519 O O . GLU A 1 188 ? -7.703 -4.526 -0.930 1.00 75.88 188 GLU A O 1
ATOM 1524 N N . TYR A 1 189 ? -5.766 -3.662 -0.211 1.00 77.50 189 TYR A N 1
ATOM 1525 C CA . TYR A 1 189 ? -5.694 -2.614 -1.238 1.00 77.50 189 TYR A CA 1
ATOM 1526 C C . TYR A 1 189 ? -5.328 -3.175 -2.620 1.00 77.50 189 TYR A C 1
ATOM 1528 O O . TYR A 1 189 ? -5.714 -2.627 -3.652 1.00 77.50 189 TYR A O 1
ATOM 1536 N N . PHE A 1 190 ? -4.567 -4.264 -2.628 1.00 78.62 190 PHE A N 1
ATOM 1537 C CA . PHE A 1 190 ? -3.716 -4.670 -3.733 1.00 78.62 190 PHE A CA 1
ATOM 1538 C C . PHE A 1 190 ? -3.579 -6.189 -3.766 1.00 78.62 190 PHE A C 1
ATOM 1540 O O . PHE A 1 190 ? -3.307 -6.810 -2.741 1.00 78.62 190 PHE A O 1
ATOM 1547 N N . GLY A 1 191 ? -3.797 -6.771 -4.943 1.00 80.19 191 GLY A N 1
ATOM 1548 C CA . GLY A 1 191 ? -3.745 -8.208 -5.189 1.00 80.19 191 GLY A CA 1
ATOM 1549 C C . GLY A 1 191 ? -2.433 -8.594 -5.858 1.00 80.19 191 GLY A C 1
ATOM 1550 O O . GLY A 1 191 ? -1.341 -8.290 -5.370 1.00 80.19 191 GLY A O 1
ATOM 1551 N N . LYS A 1 192 ? -2.512 -9.259 -7.008 1.00 86.12 192 LYS A N 1
ATOM 1552 C CA . LYS A 1 192 ? -1.330 -9.612 -7.794 1.00 86.12 192 LYS A CA 1
ATOM 1553 C C . LYS A 1 192 ? -0.912 -8.486 -8.749 1.00 86.12 192 LYS A C 1
ATOM 1555 O O . LYS A 1 192 ? -1.746 -7.910 -9.442 1.00 86.12 192 LYS A O 1
ATOM 1560 N N . MET A 1 193 ? 0.396 -8.243 -8.866 1.00 87.44 193 MET A N 1
ATOM 1561 C CA . MET A 1 193 ? 0.956 -7.434 -9.953 1.00 87.44 193 MET A CA 1
ATOM 1562 C C . MET A 1 193 ? 1.763 -8.311 -10.908 1.00 87.44 193 MET A C 1
ATOM 1564 O O . MET A 1 193 ? 2.626 -9.075 -10.479 1.00 87.44 193 MET A O 1
ATOM 1568 N N . THR A 1 194 ? 1.494 -8.170 -12.205 1.00 91.50 194 THR A N 1
ATOM 1569 C CA . THR A 1 194 ? 2.231 -8.849 -13.274 1.00 91.50 194 THR A CA 1
ATOM 1570 C C . THR A 1 194 ? 2.858 -7.817 -14.199 1.00 91.50 194 THR A C 1
ATOM 1572 O O . THR A 1 194 ? 2.169 -6.920 -14.679 1.00 91.50 194 THR A O 1
ATOM 1575 N N . VAL A 1 195 ? 4.158 -7.936 -14.459 1.00 91.19 195 VAL A N 1
ATOM 1576 C CA . VAL A 1 195 ? 4.883 -7.062 -15.385 1.00 91.19 195 VAL A CA 1
ATOM 1577 C C . VAL A 1 195 ? 5.340 -7.876 -16.580 1.00 91.19 195 VAL A C 1
ATOM 1579 O O . VAL A 1 195 ? 6.132 -8.805 -16.433 1.00 91.19 195 VAL A O 1
ATOM 1582 N N . TYR A 1 196 ? 4.852 -7.510 -17.760 1.00 92.75 196 TYR A N 1
ATOM 1583 C CA . TYR A 1 196 ? 5.252 -8.107 -19.025 1.00 92.75 196 TYR A CA 1
ATOM 1584 C C . TYR A 1 196 ? 6.362 -7.275 -19.656 1.00 92.75 196 TYR A C 1
ATOM 1586 O O . TYR A 1 196 ? 6.256 -6.048 -19.758 1.00 92.75 196 TYR A O 1
ATOM 1594 N N . MET A 1 197 ? 7.426 -7.946 -20.083 1.00 92.88 197 MET A N 1
ATOM 1595 C CA . MET A 1 197 ? 8.585 -7.322 -20.719 1.00 92.88 197 MET A CA 1
ATOM 1596 C C . MET A 1 197 ? 9.235 -8.274 -21.719 1.00 92.88 197 MET A C 1
ATOM 1598 O O . MET A 1 197 ? 9.055 -9.486 -21.632 1.00 92.88 197 MET A O 1
ATOM 1602 N N . SER A 1 198 ? 10.016 -7.747 -22.657 1.00 91.62 198 SER A N 1
ATOM 1603 C CA . SER A 1 198 ? 10.774 -8.602 -23.573 1.00 91.62 198 SER A CA 1
ATOM 1604 C C . SER A 1 198 ? 11.928 -9.328 -22.852 1.00 91.62 198 SER A C 1
ATOM 1606 O O . SER A 1 198 ? 12.420 -8.837 -21.828 1.00 91.62 198 SER A O 1
ATOM 1608 N N . PRO A 1 199 ? 12.429 -10.461 -23.381 1.00 90.06 199 PRO A N 1
ATOM 1609 C CA . PRO A 1 199 ? 13.604 -11.134 -22.821 1.00 90.06 199 PRO A CA 1
ATOM 1610 C C . PRO A 1 199 ? 14.835 -10.220 -22.763 1.00 90.06 199 PRO A C 1
ATOM 1612 O O . PRO A 1 199 ? 15.537 -10.186 -21.757 1.00 90.06 199 PRO A O 1
ATOM 1615 N N . GLN A 1 200 ? 15.039 -9.399 -23.802 1.00 88.19 200 GLN A N 1
ATOM 1616 C CA . GLN A 1 200 ? 16.092 -8.381 -23.820 1.00 88.19 200 GLN A CA 1
ATOM 1617 C C . GLN A 1 200 ? 15.886 -7.366 -22.697 1.00 88.19 200 GLN A C 1
ATOM 1619 O O . GLN A 1 200 ? 16.843 -6.948 -22.057 1.00 88.19 200 GLN A O 1
ATOM 1624 N N . ALA A 1 201 ? 14.640 -6.967 -22.428 1.00 87.31 201 ALA A N 1
ATOM 1625 C CA . ALA A 1 201 ? 14.365 -6.022 -21.366 1.00 87.31 201 ALA A CA 1
ATOM 1626 C C . ALA A 1 201 ? 14.746 -6.574 -19.992 1.00 87.31 201 ALA A C 1
ATOM 1628 O O . ALA A 1 201 ? 15.373 -5.862 -19.206 1.00 87.31 201 ALA A O 1
ATOM 1629 N N . LYS A 1 202 ? 14.457 -7.850 -19.744 1.00 87.81 202 LYS A N 1
ATOM 1630 C CA . LYS A 1 202 ? 14.771 -8.532 -18.489 1.00 87.81 202 LYS A CA 1
ATOM 1631 C C . LYS A 1 202 ? 16.265 -8.552 -18.151 1.00 87.81 202 LYS A C 1
ATOM 1633 O O . LYS A 1 202 ? 16.597 -8.521 -16.971 1.00 87.81 202 LYS A O 1
ATOM 1638 N N . GLU A 1 203 ? 17.163 -8.542 -19.136 1.00 88.31 203 GLU A N 1
ATOM 1639 C CA . GLU A 1 203 ? 18.618 -8.490 -18.889 1.00 88.31 203 GLU A CA 1
ATOM 1640 C C . GLU A 1 203 ? 19.060 -7.210 -18.160 1.00 88.31 203 GLU A C 1
ATOM 1642 O O . GLU A 1 203 ? 20.046 -7.219 -17.427 1.00 88.31 203 GLU A O 1
ATOM 1647 N N . TYR A 1 204 ? 18.300 -6.123 -18.317 1.00 87.25 204 TYR A N 1
ATOM 1648 C CA . TYR A 1 204 ? 18.565 -4.829 -17.683 1.00 87.25 204 TYR A CA 1
ATOM 1649 C C . TYR A 1 204 ? 17.779 -4.626 -16.378 1.00 87.25 204 TYR A C 1
ATOM 1651 O O . TYR A 1 204 ? 17.898 -3.567 -15.757 1.00 87.25 204 TYR A O 1
ATOM 1659 N N . LEU A 1 205 ? 16.964 -5.609 -15.969 1.00 88.06 205 LEU A N 1
ATOM 1660 C CA . LEU A 1 205 ? 16.188 -5.556 -14.732 1.00 88.06 205 LEU A CA 1
ATOM 1661 C C . LEU A 1 205 ? 17.093 -5.845 -13.532 1.00 88.06 205 LEU A C 1
ATOM 1663 O O . LEU A 1 205 ? 17.680 -6.922 -13.422 1.00 88.06 205 LEU A O 1
ATOM 1667 N N . LYS A 1 206 ? 17.140 -4.909 -12.587 1.00 86.00 206 LYS A N 1
ATOM 1668 C CA . LYS A 1 206 ? 17.812 -5.093 -11.299 1.00 86.00 206 LYS A CA 1
ATOM 1669 C C . LYS A 1 206 ? 16.813 -5.479 -10.209 1.00 86.00 206 LYS A C 1
ATOM 1671 O O . LYS A 1 206 ? 15.769 -4.846 -10.061 1.00 86.00 206 LYS A O 1
ATOM 1676 N N . TYR A 1 207 ? 17.168 -6.493 -9.420 1.00 78.50 207 TYR A N 1
ATOM 1677 C CA . TYR A 1 207 ? 16.464 -6.863 -8.189 1.00 78.50 207 TYR A CA 1
ATOM 1678 C C . TYR A 1 207 ? 17.166 -6.209 -6.995 1.00 78.50 207 TYR A C 1
ATOM 1680 O O . TYR A 1 207 ? 18.397 -6.215 -6.941 1.00 78.50 207 TYR A O 1
ATOM 1688 N N . ARG A 1 208 ? 16.395 -5.658 -6.055 1.00 62.75 208 ARG A N 1
ATOM 1689 C CA . ARG A 1 208 ? 16.894 -5.106 -4.790 1.00 62.75 208 ARG A CA 1
ATOM 1690 C C . ARG A 1 208 ? 16.432 -5.957 -3.616 1.00 62.75 208 ARG A C 1
ATOM 1692 O O . ARG A 1 208 ? 15.292 -6.468 -3.687 1.00 62.75 208 ARG A O 1
#

Secondary structure (DSSP, 8-state):
-HHHHHHHHHHHHHHHHHHHHHHHHHHHHHT-EEEEEEEE--S--EEEEEEEE--TT-EEEEES-SSEEEEE-TTS-TTEEEEEEEE-TTTEEEEEEEEEEE-----------------------------------HHHHHHHHHHSEEEEEEEEEEEPPHHHHHHHHHHHHHHHHHTTEEEEEEE--EEEEEEEE-HHHHHTEEP-

Sequence (208 aa):
MKKYGIMAAVFAAGLLFIGIGSGIAFAEFSSFTYGGKSTFGNGQMEVRRFEEERTPDMAFRLDRYRNIDVVEDENLPADKLIFEIEYNPEFVEPRIEKYTEEIEIFDEEETAVEETVGEDAAGGDMAESDVSGDGLTEEDRIREKMKNTEEVFHIWENSKNEMELMWGVKDEVLRSVKERKIYDYDVEYFGKMTVYMSPQAKEYLKYR

Radius of gyration: 32.89 Å; chains: 1; bounding box: 80×46×86 Å

Foldseek 3Di:
DVVVVVVVVVVVVVVVVVVVVVVVVCVLLVLFDAPEADEPQPDAWDKDKDKDFADPPFFAEEDDDPAEAEAADQPDDLGIKMKIWTFRPLWWDKDKDKDKDFAPDPPPDDDDDDDDDDDDDDDDDDDDDDDDDDPQDPVNVVVVRRVRMYMYTYIDGHTDDPVSVCVVCVVVVVVCSVVSYDHHYHYGGTDHMYMYHHPSNVVSYDDD

pLDDT: mean 75.02, std 19.66, range [24.06, 94.0]